Protein AF-A0A3T0CR74-F1 (afdb_monomer)

Solvent-accessible surface area (backbone atoms only — not comparable to full-atom values): 14486 Å² total; per-residue (Å²): 126,81,49,82,47,70,88,43,77,64,41,51,54,24,71,76,36,100,50,42,49,60,40,46,38,44,34,72,91,77,38,33,38,35,34,27,71,51,64,80,78,66,95,88,65,79,89,68,54,104,81,65,68,81,55,54,33,41,35,36,58,45,69,53,98,88,39,76,35,35,40,39,39,38,38,96,90,44,41,35,36,40,35,51,35,66,63,53,37,58,99,88,50,58,16,35,38,34,25,48,75,86,43,79,52,33,40,37,47,46,46,58,65,71,44,74,36,78,75,69,62,94,40,83,90,50,91,43,39,30,34,26,40,28,45,29,35,45,47,38,80,67,44,40,91,84,59,45,80,45,61,37,32,22,30,50,64,94,86,42,75,35,73,34,36,47,72,51,62,44,45,72,63,30,69,37,95,89,40,90,32,79,14,41,28,20,44,40,45,30,59,47,52,88,91,41,96,78,42,40,88,96,51,65,75,49,60,38,36,36,36,34,29,50,59,72,77,90,68,78,71,31,33,64,49,79,73,79,68,84,68,66,80,44,76,48,77,58,82,88,75,57,65,69,62,56,53,56,70,72,75,113

Secondary structure (DSSP, 8-state):
-PEEE---HHHHHHHSSSS-EEEEEEETTTTEEEEEEE----TTS----TT--S-SEEEEEEEETTEEEEEEEEETTEEEEEEEE-TT--SS--EEEEEETTEEEEEEEE-SSPEE-----S-TT-SSEE-EEEEEEEE-TTPPTTTTSEEEEEE-GGG--EEEEEEEE-HHHHTSTT---SSEEEEEEE-PPTTSTT--TT-TT--SEEEEESPPP---SSEE--SS-SSEEEEEE-----HHHHHHTT--

Structure (mmCIF, N/CA/C/O backbone):
data_AF-A0A3T0CR74-F1
#
_entry.id   AF-A0A3T0CR74-F1
#
loop_
_atom_site.group_PDB
_atom_site.id
_atom_site.type_symbol
_atom_site.label_atom_id
_atom_site.label_alt_id
_atom_site.label_comp_id
_atom_site.label_asym_id
_atom_site.label_entity_id
_atom_site.label_seq_id
_atom_site.pdbx_PDB_ins_code
_atom_site.Cartn_x
_atom_site.Cartn_y
_atom_site.Cartn_z
_atom_site.occupancy
_atom_site.B_iso_or_equiv
_atom_site.auth_seq_id
_atom_site.auth_comp_id
_atom_site.auth_asym_id
_atom_site.auth_atom_id
_atom_site.pdbx_PDB_model_num
ATOM 1 N N . MET A 1 1 ? -0.690 -18.451 23.042 1.00 27.92 1 MET A N 1
ATOM 2 C CA . MET A 1 1 ? 0.635 -17.863 23.386 1.00 27.92 1 MET A CA 1
ATOM 3 C C . MET A 1 1 ? 0.598 -16.397 22.976 1.00 27.92 1 MET A C 1
ATOM 5 O O . MET A 1 1 ? 0.442 -16.139 21.792 1.00 27.92 1 MET A O 1
ATOM 9 N N . LYS A 1 2 ? 0.630 -15.452 23.924 1.00 28.45 2 LYS A N 1
ATOM 10 C CA . LYS A 1 2 ? 0.588 -14.012 23.613 1.00 28.45 2 LYS A CA 1
ATOM 11 C C . LYS A 1 2 ? 2.004 -13.544 23.291 1.00 28.45 2 LYS A C 1
ATOM 13 O O . LYS A 1 2 ? 2.890 -13.713 24.124 1.00 28.45 2 LYS A O 1
ATOM 18 N N . CYS A 1 3 ? 2.217 -13.029 22.084 1.00 26.98 3 CYS A N 1
ATOM 19 C CA . CYS A 1 3 ? 3.503 -12.471 21.679 1.00 26.98 3 CYS A CA 1
ATOM 20 C C . CYS A 1 3 ? 3.419 -10.946 21.797 1.00 26.98 3 CYS A C 1
ATOM 22 O O . CYS A 1 3 ? 2.503 -10.328 21.248 1.00 26.98 3 CYS A O 1
ATOM 24 N N . LEU A 1 4 ? 4.334 -10.374 22.573 1.00 40.19 4 LEU A N 1
ATOM 25 C CA . LEU A 1 4 ? 4.452 -8.942 22.827 1.00 40.19 4 LEU A CA 1
ATOM 26 C C . LEU A 1 4 ? 5.516 -8.394 21.881 1.00 40.19 4 LEU A C 1
ATOM 28 O O . LEU A 1 4 ? 6.646 -8.882 21.905 1.00 40.19 4 LEU A O 1
ATOM 32 N N . LEU A 1 5 ? 5.158 -7.424 21.041 1.00 37.94 5 LEU A N 1
ATOM 33 C CA . LEU A 1 5 ? 6.099 -6.778 20.131 1.00 37.94 5 LEU A CA 1
ATOM 34 C C . LEU A 1 5 ? 6.108 -5.271 20.415 1.00 37.94 5 LEU A C 1
ATOM 36 O O . LEU A 1 5 ? 5.081 -4.607 20.305 1.00 37.94 5 LEU A O 1
ATOM 40 N N . SER A 1 6 ? 7.273 -4.737 20.784 1.00 43.44 6 SER A N 1
ATOM 41 C CA . SER A 1 6 ? 7.508 -3.291 20.871 1.00 43.44 6 SER A CA 1
ATOM 42 C C . SER A 1 6 ? 7.973 -2.799 19.496 1.00 43.44 6 SER A C 1
ATOM 44 O O . SER A 1 6 ? 8.902 -3.375 18.924 1.00 43.44 6 SER A O 1
ATOM 46 N N . LEU A 1 7 ? 7.302 -1.790 18.934 1.00 40.69 7 LEU A N 1
ATOM 47 C CA . LEU A 1 7 ? 7.443 -1.403 17.521 1.00 40.69 7 LEU A CA 1
ATOM 48 C C . LEU A 1 7 ? 8.596 -0.424 17.233 1.00 40.69 7 LEU A C 1
ATOM 50 O O . LEU A 1 7 ? 8.875 -0.141 16.069 1.00 40.69 7 LEU A O 1
ATOM 54 N N . SER A 1 8 ? 9.315 0.074 18.245 1.00 43.62 8 SER A N 1
ATOM 55 C CA . SER A 1 8 ? 10.481 0.940 18.043 1.00 43.62 8 SER A CA 1
ATOM 56 C C . SER A 1 8 ? 11.566 0.797 19.127 1.00 43.62 8 SER A C 1
ATOM 58 O O . SER A 1 8 ? 11.352 0.315 20.237 1.00 43.62 8 SER A O 1
ATOM 60 N N . LEU A 1 9 ? 12.793 1.236 18.818 1.00 42.59 9 LEU A N 1
ATOM 61 C CA . LEU A 1 9 ? 13.880 1.287 19.810 1.00 42.59 9 LEU A CA 1
ATOM 62 C C . LEU A 1 9 ? 13.609 2.354 20.888 1.00 42.59 9 LEU A C 1
ATOM 64 O O . LEU A 1 9 ? 14.061 2.206 22.019 1.00 42.59 9 LEU A O 1
ATOM 68 N N . GLN A 1 10 ? 12.848 3.400 20.540 1.00 40.38 10 GLN A N 1
ATOM 69 C CA . GLN A 1 10 ? 12.361 4.413 21.477 1.00 40.38 10 GLN A CA 1
ATOM 70 C C . GLN A 1 10 ? 11.267 3.855 22.391 1.00 40.38 10 GLN A C 1
ATOM 72 O O . GLN A 1 10 ? 11.299 4.151 23.577 1.00 40.38 10 GLN A O 1
ATOM 77 N N . SER A 1 11 ? 10.391 2.973 21.899 1.00 38.62 11 SER A N 1
ATOM 78 C CA . SER A 1 11 ? 9.406 2.271 22.731 1.00 38.62 11 SER A CA 1
ATOM 79 C C . SER A 1 11 ? 10.046 1.209 23.628 1.00 38.62 11 SER A C 1
ATOM 81 O O . SER A 1 11 ? 9.478 0.882 24.656 1.00 38.62 11 SER A O 1
ATOM 83 N N . ARG A 1 12 ? 11.260 0.717 23.323 1.00 45.28 12 ARG A N 1
ATOM 84 C CA . ARG A 1 12 ? 12.070 -0.064 24.283 1.00 45.28 12 ARG A CA 1
ATOM 85 C C . ARG A 1 12 ? 12.639 0.810 25.405 1.00 45.28 12 ARG A C 1
ATOM 87 O O . ARG A 1 12 ? 12.62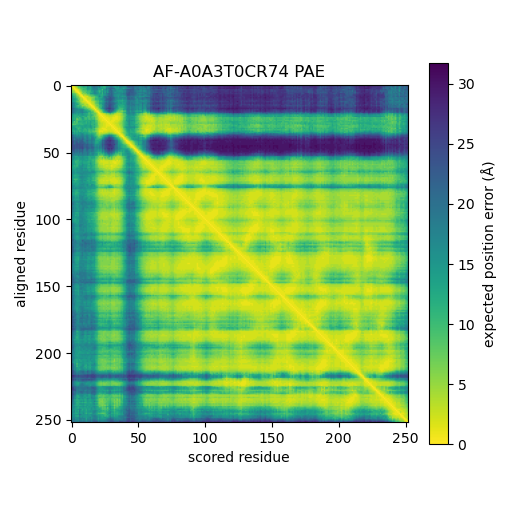4 0.409 26.557 1.00 45.28 12 ARG A O 1
ATOM 94 N N . VAL A 1 13 ? 13.125 2.007 25.077 1.00 46.69 13 VAL A N 1
ATOM 95 C CA . VAL A 1 13 ? 13.588 2.975 26.088 1.00 46.69 13 VAL A CA 1
ATOM 96 C C . VAL A 1 13 ? 12.411 3.506 26.919 1.00 46.69 13 VAL A C 1
ATOM 98 O O . VAL A 1 13 ? 12.585 3.745 28.105 1.00 46.69 13 VAL A O 1
ATOM 101 N N . ALA A 1 14 ? 11.218 3.642 26.334 1.00 43.00 14 ALA A N 1
ATOM 102 C CA . ALA A 1 14 ? 9.976 3.971 27.040 1.00 43.00 14 ALA A CA 1
ATOM 103 C C . ALA A 1 14 ? 9.358 2.764 27.777 1.00 43.00 14 ALA A C 1
ATOM 105 O O . ALA A 1 14 ? 8.666 2.941 28.761 1.00 43.00 14 ALA A O 1
ATOM 106 N N . TYR A 1 15 ? 9.663 1.525 27.379 1.00 42.81 15 TYR A N 1
ATOM 107 C CA . TYR A 1 15 ? 9.381 0.332 28.190 1.00 42.81 15 TYR A CA 1
ATOM 108 C C . TYR A 1 15 ? 10.248 0.298 29.463 1.00 42.81 15 TYR A C 1
ATOM 110 O O . TYR A 1 15 ? 9.829 -0.217 30.493 1.00 42.81 15 TYR A O 1
ATOM 118 N N . GLU A 1 16 ? 11.463 0.855 29.399 1.00 47.72 16 GLU A N 1
ATOM 119 C CA . GLU A 1 16 ? 12.398 0.959 30.530 1.00 47.72 16 GLU A CA 1
ATOM 120 C C . GLU A 1 16 ? 12.231 2.248 31.368 1.00 47.72 16 GLU A C 1
ATOM 122 O O . GLU A 1 16 ? 12.807 2.338 32.451 1.00 47.72 16 GLU A O 1
ATOM 127 N N . ASN A 1 17 ? 11.465 3.242 30.901 1.00 44.19 17 ASN A N 1
ATOM 128 C CA . ASN A 1 17 ? 11.205 4.506 31.602 1.00 44.19 17 ASN A CA 1
ATOM 129 C C . ASN A 1 17 ? 9.698 4.699 31.802 1.00 44.19 17 ASN A C 1
ATOM 131 O O . ASN A 1 17 ? 8.963 4.663 30.828 1.00 44.19 17 ASN A O 1
ATOM 135 N N . ASP A 1 18 ? 9.235 5.004 33.016 1.00 42.88 18 ASP A N 1
ATOM 136 C CA . ASP A 1 18 ? 7.821 5.328 33.255 1.00 42.88 18 ASP A CA 1
ATOM 137 C C . ASP A 1 18 ? 7.336 6.468 32.333 1.00 42.88 18 ASP A C 1
ATOM 139 O O . ASP A 1 18 ? 7.699 7.633 32.515 1.00 42.88 18 ASP A O 1
ATOM 143 N N . GLY A 1 19 ? 6.498 6.133 31.344 1.00 51.59 19 GLY A N 1
ATOM 144 C CA . GLY A 1 19 ? 5.823 7.098 30.474 1.00 51.59 19 GLY A CA 1
ATOM 145 C C . GLY A 1 19 ? 5.797 6.715 28.990 1.00 51.59 19 GLY A C 1
ATOM 146 O O . GLY A 1 19 ? 6.829 6.676 28.333 1.00 51.59 19 GLY A O 1
ATOM 147 N N . ILE A 1 20 ? 4.576 6.575 28.456 1.00 49.78 20 ILE A N 1
ATOM 148 C CA . ILE A 1 20 ? 4.219 6.234 27.063 1.00 49.78 20 ILE A CA 1
ATOM 149 C C . ILE A 1 20 ? 4.518 4.766 26.717 1.00 49.78 20 ILE A C 1
ATOM 151 O O . ILE A 1 20 ? 5.569 4.439 26.174 1.00 49.78 20 ILE A O 1
ATOM 155 N N . ASP A 1 21 ? 3.546 3.890 26.987 1.00 54.75 21 ASP A N 1
ATOM 156 C CA . ASP A 1 21 ? 3.545 2.511 26.482 1.00 54.75 21 ASP A CA 1
ATOM 157 C C . ASP A 1 21 ? 2.676 2.466 25.212 1.00 54.75 21 ASP A C 1
ATOM 159 O O . ASP A 1 21 ? 1.444 2.490 25.288 1.00 54.75 21 ASP A O 1
ATOM 163 N N . GLU A 1 22 ? 3.323 2.504 24.041 1.00 60.72 22 GLU A N 1
ATOM 164 C CA . GLU A 1 22 ? 2.707 2.138 22.761 1.00 60.72 22 GLU A CA 1
ATOM 165 C C . GLU A 1 22 ? 2.939 0.645 22.526 1.00 60.72 22 GLU A C 1
ATOM 167 O O . GLU A 1 22 ? 4.048 0.210 22.186 1.00 60.72 22 GLU A O 1
ATOM 172 N N . ARG A 1 23 ? 1.891 -0.156 22.702 1.00 66.88 23 ARG A N 1
ATOM 173 C CA . ARG A 1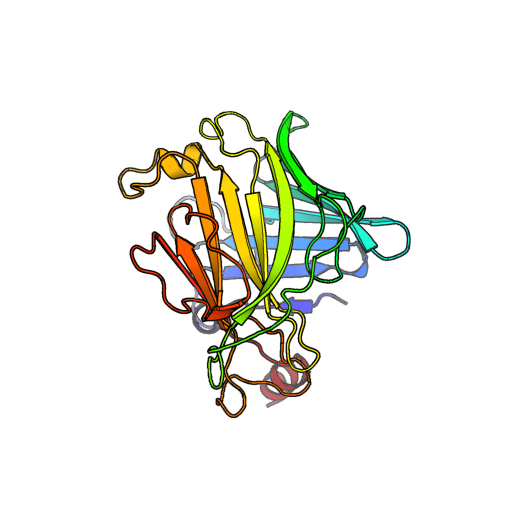 23 ? 1.995 -1.613 22.700 1.00 66.88 23 ARG A CA 1
ATOM 174 C C . ARG A 1 23 ? 1.085 -2.237 21.659 1.00 66.88 23 ARG A C 1
ATOM 176 O O . ARG A 1 23 ? -0.122 -2.019 21.662 1.00 66.88 23 ARG A O 1
ATOM 183 N N . LEU A 1 24 ? 1.665 -3.103 20.824 1.00 70.44 24 LEU A N 1
ATOM 184 C CA . LEU A 1 24 ? 0.935 -3.946 19.882 1.00 70.44 24 LEU A CA 1
ATOM 185 C C . LEU A 1 24 ? 1.022 -5.419 20.315 1.00 70.44 24 LEU A C 1
ATOM 187 O O . LEU A 1 24 ? 2.097 -6.020 20.339 1.00 70.44 24 LEU A O 1
ATOM 191 N N . THR A 1 25 ? -0.113 -6.019 20.675 1.00 73.75 25 THR A N 1
ATOM 192 C CA . THR A 1 25 ? -0.185 -7.418 21.130 1.00 73.75 25 THR A CA 1
ATOM 193 C C . THR A 1 25 ? -0.907 -8.280 20.107 1.00 73.75 25 THR A C 1
ATOM 195 O O . THR A 1 25 ? -2.077 -8.033 19.827 1.00 73.75 25 THR A O 1
ATOM 198 N N . PHE A 1 26 ? -0.258 -9.343 19.625 1.00 75.88 26 PHE A N 1
ATOM 199 C CA . PHE A 1 26 ? -0.875 -10.318 18.721 1.00 75.88 26 PHE A CA 1
ATOM 200 C C . PHE A 1 26 ? -1.433 -11.512 19.503 1.00 75.88 26 PHE A C 1
ATOM 202 O O . PHE A 1 26 ? -0.696 -12.273 20.140 1.00 75.88 26 PHE A O 1
ATOM 209 N N . ASP A 1 27 ? -2.748 -11.696 19.422 1.00 80.62 27 ASP A N 1
ATOM 210 C CA . ASP A 1 27 ? -3.479 -12.851 19.930 1.00 80.62 27 ASP A CA 1
ATOM 211 C C . ASP A 1 27 ? -3.940 -13.718 18.753 1.00 80.62 27 ASP A C 1
ATOM 213 O O . ASP A 1 27 ? -5.080 -13.656 18.290 1.00 80.62 27 ASP A O 1
ATOM 217 N N . TRP A 1 28 ? -3.005 -14.520 18.243 1.00 78.81 28 TRP A N 1
ATOM 218 C CA . TRP A 1 28 ? -3.222 -15.396 17.091 1.00 78.81 28 TRP A CA 1
ATOM 219 C C . TRP A 1 28 ? -4.320 -16.438 17.319 1.00 78.81 28 TRP A C 1
ATOM 221 O O . TRP A 1 28 ? -5.032 -16.791 16.382 1.00 78.81 28 TRP A O 1
ATOM 231 N N . GLU A 1 29 ? -4.469 -16.916 18.556 1.00 83.12 29 GLU A N 1
ATOM 232 C CA . GLU A 1 29 ? -5.467 -17.925 18.925 1.00 83.12 29 GLU A CA 1
ATOM 233 C C . GLU A 1 29 ? -6.887 -17.378 18.754 1.00 83.12 29 GLU A C 1
ATOM 235 O O . GLU A 1 29 ? -7.757 -18.066 18.223 1.00 83.12 29 GLU A O 1
ATOM 240 N N . ASN A 1 30 ? -7.086 -16.108 19.115 1.00 82.75 30 ASN A N 1
ATOM 241 C CA . ASN A 1 30 ? -8.370 -15.423 18.988 1.00 82.75 30 ASN A CA 1
ATOM 242 C C . ASN A 1 30 ? -8.482 -14.538 17.736 1.00 82.75 30 ASN A C 1
ATOM 244 O O . ASN A 1 30 ? -9.499 -13.864 17.574 1.00 82.75 30 ASN A O 1
ATOM 248 N N . ARG A 1 31 ? -7.464 -14.536 16.861 1.00 86.69 31 ARG A N 1
ATOM 249 C CA . ARG A 1 31 ? -7.359 -13.688 15.657 1.00 86.69 31 ARG A CA 1
ATOM 250 C C . ARG A 1 31 ? -7.585 -12.206 15.951 1.00 86.69 31 ARG A C 1
ATOM 252 O O . ARG A 1 31 ? -8.415 -11.553 15.316 1.00 86.69 31 ARG A O 1
ATOM 259 N N . ARG A 1 32 ? -6.881 -11.694 16.961 1.00 86.56 32 ARG A N 1
ATOM 260 C CA . ARG A 1 32 ? -6.973 -10.295 17.389 1.00 86.56 32 ARG A CA 1
ATOM 261 C C . ARG A 1 32 ? -5.606 -9.646 17.517 1.00 86.56 32 ARG A C 1
ATOM 263 O O . ARG A 1 32 ? -4.634 -10.307 17.878 1.00 86.56 32 ARG A O 1
ATOM 270 N N . VAL A 1 33 ? -5.554 -8.344 17.259 1.00 84.19 33 VAL A N 1
ATOM 271 C CA . VAL A 1 33 ? -4.422 -7.488 17.624 1.00 84.19 33 VAL A CA 1
ATOM 272 C C . VAL A 1 33 ? -4.935 -6.361 18.506 1.00 84.19 33 VAL A C 1
ATOM 274 O O . VAL A 1 33 ? -5.992 -5.800 18.238 1.00 84.19 33 VAL A O 1
ATOM 277 N N . TYR A 1 34 ? -4.199 -6.030 19.555 1.00 80.81 34 TYR A N 1
ATOM 278 C CA . TYR A 1 34 ? -4.538 -4.942 20.468 1.00 80.81 34 TYR A CA 1
ATOM 279 C C . TYR A 1 34 ? -3.468 -3.868 20.367 1.00 80.81 34 TYR A C 1
ATOM 281 O O . TYR A 1 34 ? -2.291 -4.195 20.523 1.00 80.81 34 TYR A O 1
ATOM 289 N N . PHE A 1 35 ? -3.874 -2.630 20.093 1.00 80.06 35 PHE A N 1
ATOM 290 C CA . PHE A 1 35 ? -3.013 -1.457 20.127 1.00 80.06 35 PHE A CA 1
ATOM 291 C C . PHE A 1 35 ? -3.393 -0.583 21.320 1.00 80.06 35 PHE A C 1
ATOM 293 O O . PHE A 1 35 ? -4.535 -0.135 21.435 1.00 80.06 35 PHE A O 1
ATOM 300 N N . GLU A 1 36 ? -2.443 -0.387 22.222 1.00 73.38 36 GLU A N 1
ATOM 301 C CA . GLU A 1 36 ? -2.577 0.383 23.455 1.00 73.38 36 GLU A CA 1
ATOM 302 C C . GLU A 1 36 ? -1.633 1.586 23.370 1.00 73.38 36 GLU A C 1
ATOM 304 O O . GLU A 1 36 ? -0.464 1.411 23.040 1.00 73.38 36 GLU A O 1
ATOM 309 N N . THR A 1 37 ? -2.133 2.791 23.652 1.00 63.56 37 THR A N 1
ATOM 310 C CA . THR A 1 37 ? -1.369 4.054 23.660 1.00 63.56 37 THR A CA 1
ATOM 311 C C . THR A 1 37 ? -1.540 4.749 25.011 1.00 63.56 37 THR A C 1
ATOM 313 O O . THR A 1 37 ? -2.059 5.860 25.140 1.00 63.56 37 THR A O 1
ATOM 316 N N . THR A 1 38 ? -1.165 4.085 26.100 1.00 56.44 38 THR A N 1
ATOM 317 C CA . THR A 1 38 ? -1.298 4.718 27.418 1.00 56.44 38 THR A CA 1
ATOM 318 C C . THR A 1 38 ? -0.168 5.716 27.645 1.00 56.44 38 THR A C 1
ATOM 320 O O . THR A 1 38 ? 0.991 5.342 27.816 1.00 56.44 38 THR A O 1
ATOM 323 N N . THR A 1 39 ? -0.514 7.006 27.691 1.00 48.78 39 THR A N 1
ATOM 324 C CA . THR A 1 39 ? 0.391 8.082 28.113 1.00 48.78 39 THR A CA 1
ATOM 325 C C . THR A 1 39 ? 0.102 8.460 29.572 1.00 48.78 39 THR A C 1
ATOM 327 O O . THR A 1 39 ? -0.961 8.982 29.904 1.00 48.78 39 THR A O 1
ATOM 330 N N . LEU A 1 40 ? 1.049 8.211 30.482 1.00 44.53 40 LEU A N 1
ATOM 331 C CA . LEU A 1 40 ? 1.011 8.730 31.857 1.00 44.53 40 LEU A CA 1
ATOM 332 C C . LEU A 1 40 ? 1.366 10.226 31.846 1.00 44.53 40 LEU A C 1
ATOM 334 O O . LEU A 1 40 ? 2.467 10.616 32.217 1.00 44.53 40 LEU A O 1
ATOM 338 N N . CYS A 1 41 ? 0.468 11.084 31.362 1.00 42.06 41 CYS A N 1
ATOM 339 C CA . CYS A 1 41 ? 0.689 12.534 31.352 1.00 42.06 41 CYS A CA 1
ATOM 340 C C . CYS A 1 41 ? -0.603 13.320 31.631 1.00 42.06 41 CYS A C 1
ATOM 342 O O . CYS A 1 41 ? -1.066 14.063 30.768 1.00 42.06 41 CYS A O 1
ATOM 344 N N . ARG A 1 42 ? -1.182 13.188 32.840 1.00 34.47 42 ARG A N 1
ATOM 345 C CA . ARG A 1 42 ? -2.008 14.233 33.497 1.00 34.47 42 ARG A CA 1
ATOM 346 C C . ARG A 1 42 ? -2.406 13.863 34.933 1.00 34.47 42 ARG A C 1
ATOM 348 O O . ARG A 1 42 ? -2.924 12.778 35.167 1.00 34.47 42 ARG A O 1
ATOM 355 N N . GLU A 1 43 ? -2.261 14.804 35.871 1.00 37.78 43 GLU A N 1
ATOM 356 C CA . GLU A 1 43 ? -2.962 14.735 37.163 1.00 37.78 43 GLU A CA 1
ATOM 357 C C . GLU A 1 43 ? -4.485 14.746 36.930 1.00 37.78 43 GLU A C 1
ATOM 359 O O . GLU A 1 43 ? -5.001 15.604 36.211 1.00 37.78 43 GLU A O 1
ATOM 364 N N . GLY A 1 44 ? -5.207 13.811 37.559 1.00 43.03 44 GLY A N 1
ATOM 365 C CA . GLY A 1 44 ? -6.676 13.797 37.598 1.00 43.03 44 GLY A CA 1
ATOM 366 C C . GLY A 1 44 ? -7.381 12.734 36.745 1.00 43.03 44 GLY A C 1
ATOM 367 O O . GLY A 1 44 ? -8.612 12.720 36.730 1.00 43.03 44 GLY A O 1
ATOM 368 N N . LEU A 1 45 ? -6.654 11.834 36.076 1.00 42.78 45 LEU A N 1
ATOM 369 C CA . LEU A 1 45 ? -7.216 10.589 35.532 1.00 42.78 45 LEU A CA 1
ATOM 370 C C . LEU A 1 45 ? -6.936 9.434 36.502 1.00 42.78 45 LEU A C 1
ATOM 372 O O . LEU A 1 45 ? -5.891 9.408 37.145 1.00 42.78 45 LEU A O 1
ATOM 376 N N . ALA A 1 46 ? -7.906 8.529 36.659 1.00 40.09 46 ALA A N 1
ATOM 377 C CA . ALA A 1 46 ? -7.798 7.388 37.566 1.00 40.09 46 ALA A CA 1
ATOM 378 C C . ALA A 1 46 ? -6.588 6.513 37.207 1.00 40.09 46 ALA A C 1
ATOM 380 O O . ALA A 1 46 ? -6.311 6.338 36.023 1.00 40.09 46 ALA A O 1
ATOM 381 N N . ASP A 1 47 ? -5.926 5.957 38.228 1.00 39.72 47 ASP A N 1
ATOM 382 C CA . ASP A 1 47 ? -4.785 5.043 38.112 1.00 39.72 47 ASP A CA 1
ATOM 383 C C . ASP A 1 47 ? -5.090 3.900 37.127 1.00 39.72 47 ASP A C 1
ATOM 385 O O . ASP A 1 47 ? -5.642 2.861 37.499 1.00 39.72 47 ASP A O 1
ATOM 389 N N . THR A 1 48 ? -4.733 4.058 35.854 1.00 43.62 48 THR A N 1
ATOM 390 C CA . THR A 1 48 ? -4.539 2.907 34.977 1.00 43.62 48 THR A CA 1
ATOM 391 C C . THR A 1 48 ? -3.127 2.427 35.237 1.00 43.62 48 THR A C 1
ATOM 393 O O . THR A 1 48 ? -2.152 3.102 34.918 1.00 43.62 48 THR A O 1
ATOM 396 N N . SER A 1 49 ? -3.070 1.299 35.934 1.00 39.38 49 SER A N 1
ATOM 397 C CA . SER A 1 49 ? -1.881 0.666 36.485 1.00 39.38 49 SER A CA 1
ATOM 398 C C . SER A 1 49 ? -0.752 0.468 35.474 1.00 39.38 49 SER A C 1
ATOM 400 O O . SER A 1 49 ? -1.021 0.278 34.289 1.00 39.38 49 SER A O 1
ATOM 402 N N . GLU A 1 50 ? 0.467 0.311 35.998 1.00 39.31 50 GLU A N 1
ATOM 403 C CA . GLU A 1 50 ? 1.683 -0.283 35.393 1.00 39.31 50 GLU A CA 1
ATOM 404 C C . GLU A 1 50 ? 1.473 -1.623 34.626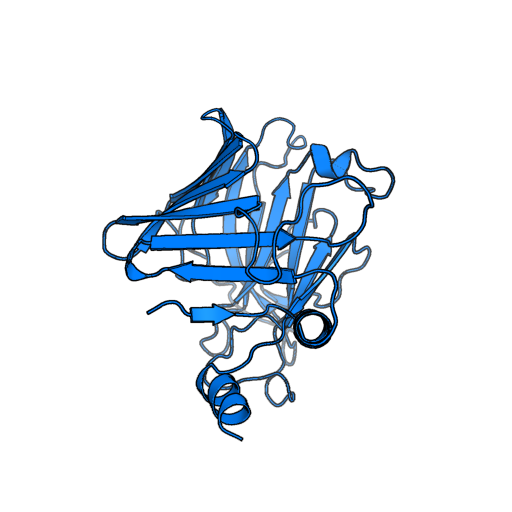 1.00 39.31 50 GLU A C 1
ATOM 406 O O . GLU A 1 50 ? 2.430 -2.260 34.200 1.00 39.31 50 GLU A O 1
ATOM 411 N N . PHE A 1 51 ? 0.231 -2.090 34.450 1.00 44.03 51 PHE A N 1
ATOM 412 C CA . PHE A 1 51 ? -0.167 -3.332 33.783 1.00 44.03 51 PHE A CA 1
ATOM 413 C C . PHE A 1 51 ? -0.914 -3.134 32.448 1.00 44.03 51 PHE A C 1
ATOM 415 O O . PHE A 1 51 ? -1.385 -4.120 31.874 1.00 44.03 51 PHE A O 1
ATOM 422 N N . GLY A 1 52 ? -1.005 -1.901 31.937 1.00 49.34 52 GLY A N 1
ATOM 423 C CA . GLY A 1 52 ? -1.678 -1.580 30.673 1.00 49.34 52 GLY A CA 1
ATOM 424 C C . GLY A 1 52 ? -3.154 -1.192 30.839 1.00 49.34 52 GLY A C 1
ATOM 425 O O . GLY A 1 52 ? -3.816 -1.547 31.819 1.00 49.34 52 GLY A O 1
ATOM 426 N N . GLY A 1 53 ? -3.653 -0.401 29.886 1.00 54.25 53 GLY A N 1
ATOM 427 C CA . GLY A 1 53 ? -5.038 0.078 29.809 1.00 54.25 53 GLY A CA 1
ATOM 428 C C . GLY A 1 53 ? -5.888 -0.705 28.798 1.00 54.25 53 GLY A C 1
ATOM 429 O O . GLY A 1 53 ? -5.392 -1.627 28.153 1.00 54.25 53 GLY A O 1
ATOM 430 N N . PRO A 1 54 ? -7.186 -0.374 28.641 1.00 64.56 54 PRO A N 1
ATOM 431 C CA . PRO A 1 54 ? -7.967 -0.902 27.526 1.00 64.56 54 PRO A CA 1
ATOM 432 C C . PRO A 1 54 ? -7.326 -0.480 26.189 1.00 64.56 54 PRO A C 1
ATOM 434 O O . PRO A 1 54 ? -6.840 0.648 26.090 1.00 64.56 54 PRO A O 1
ATOM 437 N N . PRO A 1 55 ? -7.332 -1.350 25.163 1.00 68.38 55 PRO A N 1
ATOM 438 C CA . PRO A 1 55 ? -6.764 -1.019 23.862 1.00 68.38 55 PRO A CA 1
ATOM 439 C C . PRO A 1 55 ? -7.496 0.166 23.235 1.00 68.38 55 PRO A C 1
ATOM 441 O O . PRO A 1 55 ? -8.728 0.195 23.210 1.00 68.38 55 PRO A O 1
ATOM 444 N N . GLU A 1 56 ? -6.731 1.114 22.693 1.00 78.75 56 GLU A N 1
ATOM 445 C CA . GLU A 1 56 ? -7.265 2.218 21.891 1.00 78.75 56 GLU A CA 1
ATOM 446 C C . GLU A 1 56 ? -7.857 1.685 20.585 1.00 78.75 56 GLU A C 1
ATOM 448 O O . GLU A 1 56 ? -8.915 2.140 20.143 1.00 78.75 56 GLU A O 1
ATOM 453 N N . VAL A 1 57 ? -7.192 0.691 19.988 1.00 83.62 57 VAL A N 1
ATOM 454 C CA . VAL A 1 57 ? -7.666 0.021 18.779 1.00 83.62 57 VAL A CA 1
ATOM 455 C C . VAL A 1 57 ? -7.597 -1.487 18.963 1.00 83.62 57 VAL A C 1
ATOM 457 O O . VAL A 1 57 ? -6.560 -2.048 19.320 1.00 83.62 57 VAL A O 1
ATOM 460 N N . THR A 1 58 ? -8.708 -2.164 18.689 1.00 87.94 58 THR A N 1
ATOM 461 C CA . THR A 1 58 ? -8.738 -3.624 18.563 1.00 87.94 58 THR A CA 1
ATOM 462 C C . THR A 1 58 ? -8.906 -3.993 17.103 1.00 87.94 58 THR A C 1
ATOM 464 O O . THR A 1 58 ? -9.876 -3.590 16.471 1.00 87.94 58 THR A O 1
ATOM 467 N N . TYR A 1 59 ? -7.986 -4.795 16.586 1.00 91.62 59 TYR A N 1
ATOM 468 C CA . TYR A 1 59 ? -8.071 -5.392 15.264 1.00 91.62 59 TYR A CA 1
ATOM 469 C C . TYR A 1 59 ? -8.545 -6.836 15.381 1.00 91.62 59 TYR A C 1
ATOM 471 O O . TYR A 1 59 ? -8.168 -7.552 16.311 1.00 91.62 59 TYR A O 1
ATOM 479 N N . SER A 1 60 ? -9.320 -7.297 14.411 1.00 93.31 60 SER A N 1
ATOM 480 C CA . SER A 1 60 ? -9.679 -8.702 14.240 1.00 93.31 60 SER A CA 1
ATOM 481 C C . SER A 1 60 ? -9.773 -9.036 12.764 1.00 93.31 60 SER A C 1
ATOM 483 O O . SER A 1 60 ? -10.027 -8.146 11.960 1.00 93.31 60 SER A O 1
ATOM 485 N N . TRP A 1 61 ? -9.551 -10.292 12.390 1.00 94.31 61 TRP A N 1
ATOM 486 C CA . TRP A 1 61 ? -9.619 -10.676 10.983 1.00 94.31 61 TRP A CA 1
ATOM 487 C C . TRP A 1 61 ? -10.295 -12.022 10.759 1.00 94.31 61 TRP A C 1
ATOM 489 O O . TRP A 1 61 ? -10.243 -12.940 11.589 1.00 94.31 61 TRP A O 1
ATOM 499 N N . THR A 1 62 ? -10.898 -12.152 9.583 1.00 94.12 62 THR A N 1
ATOM 500 C CA . THR A 1 62 ? -11.440 -13.408 9.073 1.00 94.12 62 THR A CA 1
ATOM 501 C C . THR A 1 62 ? -10.603 -13.903 7.905 1.00 94.12 62 THR A C 1
ATOM 503 O O . THR A 1 62 ? -9.875 -13.150 7.255 1.00 94.12 62 THR A O 1
ATOM 506 N N . THR A 1 63 ? -10.670 -15.210 7.667 1.00 91.75 63 THR A N 1
ATOM 507 C CA . THR A 1 63 ? -9.945 -15.846 6.575 1.00 91.75 63 THR A CA 1
ATOM 508 C C . THR A 1 63 ? -10.885 -16.659 5.703 1.00 91.75 63 THR A C 1
ATOM 510 O O . THR A 1 63 ? -11.794 -17.319 6.210 1.00 91.75 63 THR A O 1
ATOM 513 N N . VAL A 1 64 ? -10.634 -16.637 4.397 1.00 91.31 64 VAL A N 1
ATOM 514 C CA . VAL A 1 64 ? -11.305 -17.459 3.387 1.00 91.31 64 VAL A CA 1
ATOM 515 C C . VAL A 1 64 ? -10.212 -18.169 2.600 1.00 91.31 64 VAL A C 1
ATOM 517 O O . VAL A 1 64 ? -9.249 -17.544 2.170 1.00 91.31 64 VAL A O 1
ATOM 520 N N . GLU A 1 65 ? -10.306 -19.497 2.503 1.00 87.38 65 GLU A N 1
ATOM 521 C CA . GLU A 1 65 ? -9.319 -20.335 1.795 1.00 87.38 65 GLU A CA 1
ATOM 522 C C . GLU A 1 65 ? -7.859 -20.127 2.254 1.00 87.38 65 GLU A C 1
ATOM 524 O O . GLU A 1 65 ? -6.913 -20.336 1.505 1.00 87.38 65 GLU A O 1
ATOM 529 N N . GLY A 1 66 ? -7.664 -19.739 3.519 1.00 85.19 66 GLY A N 1
ATOM 530 C CA . GLY A 1 66 ? -6.341 -19.509 4.109 1.00 85.19 66 GLY A CA 1
ATOM 531 C C . GLY A 1 66 ? -5.805 -18.082 3.962 1.00 85.19 66 GLY A C 1
ATOM 532 O O . GLY A 1 66 ? -4.851 -17.744 4.658 1.00 85.19 66 GLY A O 1
ATOM 533 N N . ASN A 1 67 ? -6.448 -17.231 3.161 1.00 86.12 67 ASN A N 1
ATOM 534 C CA . ASN A 1 67 ? -6.093 -15.820 3.012 1.00 86.12 67 ASN A CA 1
ATOM 535 C C . ASN A 1 67 ? -6.936 -14.942 3.932 1.00 86.12 67 ASN A C 1
ATOM 537 O O . ASN A 1 67 ? -8.083 -15.277 4.230 1.00 86.12 67 ASN A O 1
ATOM 541 N N . VAL A 1 68 ? -6.387 -13.810 4.379 1.00 89.75 68 VAL A N 1
ATOM 542 C CA . VAL A 1 68 ? -7.181 -12.783 5.067 1.00 89.75 68 VAL A CA 1
ATOM 543 C C . VAL A 1 68 ? -8.219 -12.250 4.081 1.00 89.75 68 VAL A C 1
ATOM 545 O O . VAL A 1 68 ? -7.873 -11.870 2.966 1.00 89.75 68 VAL A O 1
ATOM 548 N N . ALA A 1 69 ? -9.486 -12.273 4.480 1.00 93.44 69 ALA A N 1
ATOM 549 C CA . ALA A 1 69 ? -10.600 -11.795 3.662 1.00 93.44 69 ALA A CA 1
ATOM 550 C C . ALA A 1 69 ? -11.144 -10.464 4.183 1.00 93.44 69 ALA A C 1
ATOM 552 O O . ALA A 1 69 ? -11.520 -9.595 3.407 1.00 93.44 69 ALA A O 1
ATOM 553 N N . GLU A 1 70 ? -11.152 -10.288 5.502 1.00 96.00 70 GLU A N 1
ATOM 554 C CA . GLU A 1 70 ? -11.644 -9.079 6.148 1.00 96.00 70 GLU A CA 1
ATOM 555 C C . GLU A 1 70 ? -10.804 -8.780 7.388 1.00 96.00 70 GLU A C 1
ATOM 557 O O . GLU A 1 70 ? -10.486 -9.695 8.152 1.00 96.00 70 GLU A O 1
ATOM 562 N N . LEU A 1 71 ? -10.458 -7.510 7.582 1.00 95.31 71 LEU A N 1
ATOM 563 C CA . LEU A 1 71 ? -9.816 -6.968 8.774 1.00 95.31 71 LEU A CA 1
ATOM 564 C C . LEU A 1 71 ? -10.706 -5.860 9.341 1.00 95.31 71 LEU A C 1
ATOM 566 O O . LEU A 1 71 ? -10.938 -4.850 8.684 1.00 95.31 71 LEU A O 1
ATOM 570 N N . THR A 1 72 ? -11.152 -6.024 10.577 1.00 96.25 72 THR A N 1
ATOM 571 C CA . THR A 1 72 ? -11.958 -5.043 11.304 1.00 96.25 72 THR A CA 1
ATOM 572 C C . THR A 1 72 ? -11.110 -4.389 12.380 1.00 96.25 72 THR A C 1
ATOM 574 O O . THR A 1 72 ? -10.565 -5.087 13.233 1.00 96.25 72 THR A O 1
ATOM 577 N N . ALA A 1 73 ? -11.020 -3.063 12.360 1.00 94.31 73 ALA A N 1
ATOM 578 C CA . ALA A 1 73 ? -10.437 -2.237 13.406 1.00 94.31 73 ALA A CA 1
ATOM 579 C C . ALA A 1 73 ? -11.553 -1.494 14.152 1.00 94.31 73 ALA A C 1
ATOM 581 O O . ALA A 1 73 ? -12.388 -0.841 13.534 1.00 94.31 73 ALA A O 1
ATOM 582 N N . THR A 1 74 ? -11.561 -1.560 15.478 1.00 91.62 74 THR A N 1
ATOM 583 C CA . THR A 1 74 ? -12.531 -0.851 16.320 1.00 91.62 74 THR A CA 1
ATOM 584 C C . THR A 1 74 ? -11.799 0.089 17.266 1.00 91.62 74 THR A C 1
ATOM 586 O O . THR A 1 74 ? -10.936 -0.362 18.023 1.00 91.62 74 THR A O 1
ATOM 589 N N . SER A 1 75 ? -12.162 1.373 17.250 1.00 86.75 75 SER A N 1
ATOM 590 C CA . SER A 1 75 ? -11.616 2.407 18.138 1.00 86.75 75 SER A CA 1
ATOM 591 C C . SER A 1 75 ? -12.695 3.417 18.512 1.00 86.75 75 SER A C 1
ATOM 593 O O . SER A 1 75 ? -13.402 3.900 17.640 1.00 86.75 75 SER A O 1
ATOM 595 N N . ASN A 1 76 ? -12.852 3.747 19.798 1.00 82.12 76 ASN A N 1
ATOM 596 C CA . ASN A 1 76 ? -13.786 4.784 20.272 1.00 82.12 76 ASN A CA 1
ATOM 597 C C . ASN A 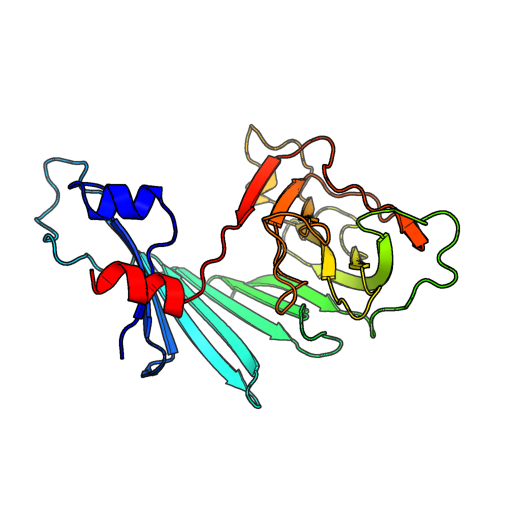1 76 ? -15.220 4.704 19.688 1.00 82.12 76 ASN A C 1
ATOM 599 O O . ASN A 1 76 ? -15.877 5.722 19.487 1.00 82.12 76 ASN A O 1
ATOM 603 N N . SER A 1 77 ? -15.742 3.488 19.486 1.00 80.00 77 SER A N 1
ATOM 604 C CA . SER A 1 77 ? -17.042 3.191 18.840 1.00 80.00 77 SER A CA 1
ATOM 605 C C . SER A 1 77 ? -17.114 3.432 17.325 1.00 80.00 77 SER A C 1
ATOM 607 O O . SER A 1 77 ? -18.181 3.245 16.749 1.00 80.00 77 SER A O 1
ATOM 609 N N . GLU A 1 78 ? -16.010 3.805 16.681 1.00 88.69 78 GLU A N 1
ATOM 610 C CA . GLU A 1 78 ? -15.841 3.730 15.232 1.00 88.69 78 GLU A CA 1
ATOM 611 C C . GLU A 1 78 ? -15.365 2.323 14.850 1.00 88.69 78 GLU A C 1
ATOM 613 O O . GLU A 1 78 ? -14.416 1.784 15.430 1.00 88.69 78 GLU A O 1
ATOM 618 N N . GLU A 1 79 ? -16.032 1.727 13.869 1.00 94.31 79 GLU A N 1
ATOM 619 C CA . GLU A 1 79 ? -15.628 0.477 13.238 1.00 94.31 79 GLU A CA 1
ATOM 620 C C . GLU A 1 79 ? -15.122 0.766 11.826 1.00 94.31 79 GLU A C 1
ATOM 622 O O . GLU A 1 79 ? -15.834 1.350 11.014 1.00 94.31 79 GLU A O 1
ATOM 627 N N . ARG A 1 80 ? -13.903 0.332 11.509 1.00 95.31 80 ARG A N 1
ATOM 628 C CA . ARG A 1 80 ? -13.355 0.348 10.153 1.00 95.31 80 ARG A CA 1
ATOM 629 C C . ARG A 1 80 ? -13.142 -1.070 9.669 1.00 95.31 80 ARG A C 1
ATOM 631 O O . ARG A 1 80 ? -12.551 -1.877 10.379 1.00 95.31 80 ARG A O 1
ATOM 638 N N . VAL A 1 81 ? -13.590 -1.364 8.458 1.00 97.06 81 VAL A N 1
ATOM 639 C CA . VAL A 1 81 ? -13.509 -2.699 7.865 1.00 97.06 81 VAL A CA 1
ATOM 640 C C . VAL A 1 81 ? -12.755 -2.613 6.547 1.00 97.06 81 VAL A C 1
ATOM 642 O O . VAL A 1 81 ? -13.157 -1.877 5.652 1.00 97.06 81 VAL A O 1
ATOM 645 N N . LEU A 1 82 ? -11.669 -3.370 6.425 1.00 96.88 82 LEU A N 1
ATOM 646 C CA . LEU A 1 82 ? -10.941 -3.596 5.183 1.00 96.88 82 LEU A CA 1
ATOM 647 C C . LEU A 1 82 ? -11.314 -4.981 4.653 1.00 96.88 82 LEU A C 1
ATOM 649 O O . LEU A 1 82 ? -10.914 -5.993 5.226 1.00 96.88 82 LEU A O 1
ATOM 653 N N . GLN A 1 83 ? -12.065 -5.021 3.560 1.00 97.38 83 GLN A N 1
ATOM 654 C CA . GLN A 1 83 ? -12.396 -6.244 2.833 1.00 97.38 83 GLN A CA 1
ATOM 655 C C . GLN A 1 83 ? -11.417 -6.401 1.678 1.00 97.38 83 GLN A C 1
ATOM 657 O O . GLN A 1 83 ? -11.324 -5.507 0.842 1.00 97.38 83 GLN A O 1
ATOM 662 N N . LEU A 1 84 ? -10.688 -7.513 1.636 1.00 96.12 84 LEU A N 1
ATOM 663 C CA . LEU A 1 84 ? -9.719 -7.796 0.583 1.00 96.12 84 LEU A CA 1
ATOM 664 C C . LEU A 1 84 ? -10.399 -8.530 -0.574 1.00 96.12 84 LEU A C 1
ATOM 666 O O . LEU A 1 84 ? -11.061 -9.550 -0.373 1.00 96.12 84 LEU A O 1
ATOM 670 N N . ASP A 1 85 ? -10.191 -8.021 -1.783 1.00 95.19 85 ASP A N 1
ATOM 671 C CA . ASP A 1 85 ? -10.554 -8.677 -3.032 1.00 95.19 85 ASP A CA 1
ATOM 672 C C . ASP A 1 85 ? -9.292 -9.220 -3.705 1.00 95.19 85 ASP A C 1
ATOM 674 O O . ASP A 1 85 ? -8.457 -8.485 -4.233 1.00 95.19 85 ASP A O 1
ATOM 678 N N . HIS A 1 86 ? -9.152 -10.541 -3.672 1.00 94.19 86 HIS A N 1
ATOM 679 C CA . HIS A 1 86 ? -8.014 -11.238 -4.268 1.00 94.19 86 HIS A CA 1
ATOM 680 C C . HIS A 1 86 ? -8.176 -11.453 -5.778 1.00 94.19 86 HIS A C 1
ATOM 682 O O . HIS A 1 86 ? -7.261 -11.977 -6.417 1.00 94.19 86 HIS A O 1
ATOM 688 N N . ALA A 1 87 ? -9.311 -11.067 -6.374 1.00 93.81 87 ALA A N 1
ATOM 689 C CA . ALA A 1 87 ? -9.470 -11.095 -7.821 1.00 93.81 87 ALA A CA 1
ATOM 690 C C . ALA A 1 87 ? -8.414 -10.198 -8.475 1.00 93.81 87 ALA A C 1
ATOM 692 O O . ALA A 1 87 ? -8.238 -9.044 -8.089 1.00 93.81 87 ALA A O 1
ATOM 693 N N . ASN A 1 88 ? -7.695 -10.746 -9.460 1.00 94.25 88 ASN A N 1
ATOM 694 C CA . ASN A 1 88 ? -6.580 -10.073 -10.138 1.00 94.25 88 ASN A CA 1
ATOM 695 C C . ASN A 1 88 ? -5.427 -9.643 -9.202 1.00 94.25 88 ASN A C 1
ATOM 697 O O . ASN A 1 88 ? -4.509 -8.947 -9.631 1.00 94.25 88 ASN A O 1
ATOM 701 N N . GLY A 1 89 ? -5.455 -10.059 -7.934 1.00 91.88 89 GLY A N 1
ATOM 702 C CA . GLY A 1 89 ? -4.426 -9.762 -6.952 1.00 91.88 89 GLY A CA 1
ATOM 703 C C . GLY A 1 89 ? -3.131 -10.524 -7.198 1.00 91.88 89 GLY A C 1
ATOM 704 O O . GLY A 1 89 ? -3.069 -11.525 -7.915 1.00 91.88 89 GLY A O 1
ATOM 705 N N . THR A 1 90 ? -2.087 -10.044 -6.541 1.00 89.81 90 THR A N 1
ATOM 706 C CA . THR A 1 90 ? -0.783 -10.695 -6.437 1.00 89.81 90 THR A CA 1
ATOM 707 C C . THR A 1 90 ? -0.566 -11.152 -4.995 1.00 89.81 90 THR A C 1
ATOM 709 O O . THR A 1 90 ? -1.373 -10.874 -4.109 1.00 89.81 90 THR A O 1
ATOM 712 N N . SER A 1 91 ? 0.547 -11.832 -4.721 1.00 83.81 91 SER A N 1
ATOM 713 C CA . SER A 1 91 ? 0.934 -12.158 -3.342 1.00 83.81 91 SER A CA 1
ATOM 714 C C . SER A 1 91 ? 1.230 -10.921 -2.485 1.00 83.81 91 SER A C 1
ATOM 716 O O . SER A 1 91 ? 1.174 -11.014 -1.261 1.00 83.81 91 SER A O 1
ATOM 718 N N . LEU A 1 92 ? 1.555 -9.782 -3.107 1.00 84.81 92 LEU A N 1
ATOM 719 C CA . LEU A 1 92 ? 1.876 -8.539 -2.408 1.00 84.81 92 LEU A CA 1
ATOM 720 C C . LEU A 1 92 ? 0.696 -7.592 -2.256 1.00 84.81 92 LEU A C 1
ATOM 722 O O . LEU A 1 92 ? 0.638 -6.830 -1.292 1.00 84.81 92 LEU A O 1
ATOM 726 N N . PHE A 1 93 ? -0.188 -7.571 -3.246 1.00 90.38 93 PHE A N 1
ATOM 727 C CA . PHE A 1 93 ? -1.180 -6.522 -3.365 1.00 90.38 93 PHE A CA 1
ATOM 728 C C . PHE A 1 93 ? -2.496 -7.087 -3.885 1.00 90.38 93 PHE A C 1
ATOM 730 O O . PHE A 1 93 ? -2.527 -7.776 -4.904 1.00 90.38 93 PHE A O 1
ATOM 737 N N . ALA A 1 94 ? -3.573 -6.779 -3.173 1.00 94.12 94 ALA A N 1
ATOM 738 C CA . ALA A 1 94 ? -4.931 -7.185 -3.494 1.00 94.12 94 ALA A CA 1
ATOM 739 C C . ALA A 1 94 ? -5.811 -5.940 -3.656 1.00 94.12 94 ALA A C 1
ATOM 741 O O . ALA A 1 94 ? -5.521 -4.881 -3.090 1.00 94.12 94 ALA A O 1
ATOM 742 N N . GLY A 1 95 ? -6.899 -6.086 -4.411 1.00 96.25 95 GLY A N 1
ATOM 743 C CA . GLY A 1 95 ? -7.985 -5.116 -4.393 1.00 96.25 95 GLY A CA 1
ATOM 744 C C . GLY A 1 95 ? -8.601 -5.030 -3.001 1.00 96.25 95 GLY A C 1
ATOM 745 O O . GLY A 1 95 ? -8.387 -5.902 -2.150 1.00 96.25 95 GLY A O 1
ATOM 746 N N . TYR A 1 96 ? -9.369 -3.977 -2.740 1.00 96.94 96 TYR A N 1
ATOM 747 C CA . TYR A 1 96 ? -10.051 -3.862 -1.458 1.00 96.94 96 TYR A CA 1
ATOM 748 C C . TYR A 1 96 ? -11.260 -2.936 -1.473 1.00 96.94 96 TYR A C 1
ATOM 750 O O . TYR A 1 96 ? -11.388 -2.042 -2.305 1.00 96.94 96 TYR A O 1
ATOM 758 N N . ARG A 1 97 ? -12.113 -3.108 -0.463 1.00 97.50 97 ARG A N 1
ATOM 759 C CA . ARG A 1 97 ? -13.116 -2.134 -0.035 1.00 97.50 97 ARG A CA 1
ATOM 760 C C . ARG A 1 97 ? -12.832 -1.724 1.404 1.00 97.50 97 ARG A C 1
ATOM 762 O O . ARG A 1 97 ? -12.676 -2.577 2.276 1.00 97.50 97 ARG A O 1
ATOM 769 N N . LEU A 1 98 ? -12.792 -0.422 1.650 1.00 95.88 98 LEU A N 1
ATOM 770 C CA . LEU A 1 98 ? -12.694 0.165 2.978 1.00 95.88 98 LEU A CA 1
ATOM 771 C C . LEU A 1 98 ? -14.063 0.705 3.387 1.00 95.88 98 LEU A C 1
ATOM 773 O O . LEU A 1 98 ? -14.658 1.497 2.657 1.00 95.88 98 LEU A O 1
ATOM 777 N N . LEU A 1 99 ? -14.550 0.303 4.556 1.00 96.19 99 LEU A N 1
ATOM 778 C CA . LEU A 1 99 ? -15.778 0.812 5.156 1.00 96.19 99 LEU A CA 1
ATOM 779 C C . LEU A 1 99 ? -15.472 1.483 6.497 1.00 96.19 99 LEU A C 1
ATOM 781 O O . LEU A 1 99 ? -14.608 1.012 7.235 1.00 96.19 99 LEU A O 1
ATOM 785 N N . SER A 1 100 ? -16.212 2.538 6.833 1.00 94.62 100 SER A N 1
ATOM 786 C CA . SER A 1 100 ? -16.288 3.106 8.183 1.00 94.62 100 SER A CA 1
ATOM 787 C C . SER A 1 100 ? -17.745 3.099 8.629 1.00 94.62 100 SER A C 1
ATOM 789 O O . SER A 1 100 ? -18.612 3.630 7.941 1.00 94.62 100 SER A O 1
ATOM 791 N N . ASN A 1 101 ? -18.034 2.426 9.742 1.00 94.00 101 ASN A N 1
ATOM 792 C CA . ASN A 1 101 ? -19.375 2.209 10.290 1.00 94.00 101 ASN A CA 1
ATOM 793 C C . ASN A 1 101 ? -20.386 1.681 9.250 1.00 94.00 101 ASN A C 1
ATOM 795 O O . ASN A 1 101 ? -21.560 2.046 9.258 1.00 94.00 101 ASN A O 1
ATOM 799 N N . GLY A 1 102 ? -19.915 0.828 8.336 1.00 93.62 102 GLY A N 1
ATOM 800 C CA . GLY A 1 102 ? -20.711 0.264 7.241 1.00 93.62 102 GLY A CA 1
ATOM 801 C C . GLY A 1 102 ? -20.867 1.163 6.008 1.00 93.62 102 GLY A C 1
ATOM 802 O O . GLY A 1 102 ? -21.421 0.706 5.010 1.00 93.62 102 GLY A O 1
ATOM 803 N N . GLU A 1 103 ? -20.364 2.399 6.029 1.00 95.12 103 GLU A N 1
ATOM 804 C CA . 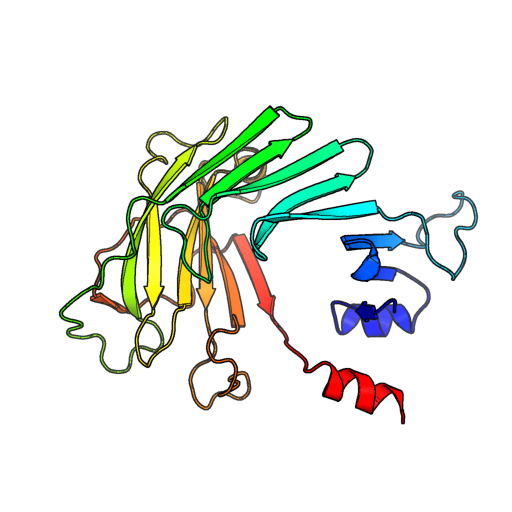GLU A 1 103 ? -20.338 3.291 4.867 1.00 95.12 103 GLU A CA 1
ATOM 805 C C . GLU A 1 103 ? -19.041 3.110 4.074 1.00 95.12 103 GLU A C 1
ATOM 807 O O . GLU A 1 103 ? -17.947 3.149 4.641 1.00 95.12 103 GLU A O 1
ATOM 812 N N . GLU A 1 104 ? -19.152 2.932 2.759 1.00 95.06 104 GLU A N 1
ATOM 813 C CA . GLU A 1 104 ? -18.006 2.778 1.859 1.00 95.06 104 GLU A CA 1
ATOM 814 C C . GLU A 1 104 ? -17.170 4.066 1.805 1.00 95.06 104 GLU A C 1
ATOM 816 O O . GLU A 1 104 ? -17.669 5.133 1.454 1.00 95.06 104 GLU A O 1
ATOM 821 N N . GLN A 1 105 ? -15.893 3.948 2.169 1.00 93.81 105 GLN A N 1
ATOM 822 C CA . GLN A 1 105 ? -14.917 5.040 2.183 1.00 93.81 105 GLN A CA 1
ATOM 823 C C . GLN A 1 105 ? -13.957 4.959 1.002 1.00 93.81 105 GLN A C 1
ATOM 825 O O . GLN A 1 105 ? -13.484 5.983 0.528 1.00 93.81 105 GLN A O 1
ATOM 830 N N . ALA A 1 106 ? -13.646 3.749 0.535 1.00 94.19 106 ALA A N 1
ATOM 831 C CA . ALA A 1 106 ? -12.839 3.558 -0.657 1.00 94.19 106 ALA A CA 1
ATOM 832 C C . ALA A 1 106 ? -13.070 2.179 -1.276 1.00 94.19 106 ALA A C 1
ATOM 834 O O . ALA A 1 106 ? -13.323 1.205 -0.564 1.00 94.19 106 ALA A O 1
ATOM 835 N N . VAL A 1 107 ? -12.902 2.086 -2.590 1.00 96.12 107 VAL A N 1
ATOM 836 C CA . VAL A 1 107 ? -12.831 0.832 -3.340 1.00 96.12 107 VAL A CA 1
ATOM 837 C C . VAL A 1 107 ? -11.657 0.901 -4.300 1.00 96.12 107 VAL A C 1
ATOM 839 O O . VAL A 1 107 ? -11.552 1.839 -5.088 1.00 96.12 107 VAL A O 1
ATOM 842 N N . LEU A 1 108 ? -10.811 -0.120 -4.255 1.00 96.25 108 LEU A N 1
ATOM 843 C CA . LEU A 1 108 ? -9.733 -0.357 -5.198 1.00 96.25 108 LEU A CA 1
ATOM 844 C C . LEU A 1 108 ? -10.007 -1.667 -5.937 1.00 96.25 108 LEU A C 1
ATOM 846 O O . LEU A 1 108 ? -10.027 -2.730 -5.317 1.00 96.25 108 LEU A O 1
ATOM 850 N N . ASN A 1 109 ? -10.170 -1.594 -7.259 1.00 96.62 109 ASN A N 1
ATOM 851 C CA . ASN A 1 109 ? -10.323 -2.775 -8.112 1.00 96.62 109 ASN A CA 1
ATOM 852 C C . ASN A 1 109 ? -9.118 -2.909 -9.038 1.00 96.62 109 ASN A C 1
ATOM 854 O O . ASN A 1 109 ? -8.849 -2.006 -9.828 1.00 96.62 109 ASN A O 1
ATOM 858 N N . LEU A 1 110 ? -8.435 -4.049 -8.967 1.00 96.88 110 LEU A N 1
ATOM 859 C CA . LEU A 1 110 ? -7.323 -4.380 -9.854 1.00 96.88 110 LEU A CA 1
ATOM 860 C C . LEU A 1 110 ? -7.838 -4.839 -11.223 1.00 96.88 110 LEU A C 1
ATOM 862 O O . LEU A 1 110 ? -8.754 -5.666 -11.316 1.00 96.88 110 LEU A O 1
ATOM 866 N N . ALA A 1 111 ? -7.225 -4.334 -12.290 1.00 94.69 111 ALA A N 1
ATOM 867 C CA . ALA A 1 111 ? -7.564 -4.682 -13.660 1.00 94.69 111 ALA A CA 1
ATOM 868 C C . ALA A 1 111 ? -6.535 -5.661 -14.242 1.00 94.69 111 ALA A C 1
ATOM 870 O O . ALA A 1 111 ? -5.397 -5.301 -14.525 1.00 94.69 111 ALA A O 1
ATOM 871 N N . GLY A 1 112 ? -6.959 -6.911 -14.456 1.00 93.69 112 GLY A N 1
ATOM 872 C CA . GLY A 1 112 ? -6.112 -7.944 -15.063 1.00 93.69 112 GLY A CA 1
ATOM 873 C C . GLY A 1 112 ? -4.877 -8.288 -14.226 1.00 93.69 112 GLY A C 1
ATOM 874 O O . GLY A 1 112 ? -4.762 -7.874 -13.082 1.00 93.69 112 GLY A O 1
ATOM 875 N N . ALA A 1 113 ? -3.965 -9.086 -14.773 1.00 93.62 113 ALA A N 1
ATOM 876 C CA . ALA A 1 113 ? -2.686 -9.374 -14.121 1.00 93.62 113 ALA A CA 1
ATOM 877 C C . ALA A 1 113 ? -1.654 -8.272 -14.439 1.00 93.62 113 ALA A C 1
ATOM 879 O O . ALA A 1 113 ? -1.821 -7.590 -15.450 1.00 93.62 113 ALA A O 1
ATOM 880 N N . PRO A 1 114 ? -0.582 -8.127 -13.638 1.00 94.75 114 PRO A N 1
ATOM 881 C CA . PRO A 1 114 ? 0.541 -7.264 -13.991 1.00 94.75 114 PRO A CA 1
ATOM 882 C C . PRO A 1 114 ? 1.106 -7.603 -15.377 1.00 94.75 114 PRO A C 1
ATOM 884 O O . PRO A 1 114 ? 1.367 -8.770 -15.679 1.00 94.75 114 PRO A O 1
ATOM 887 N N . GLU A 1 115 ? 1.294 -6.583 -16.208 1.00 95.38 115 GLU A N 1
ATOM 888 C CA . GLU A 1 115 ? 1.902 -6.682 -17.531 1.00 95.38 115 GLU A CA 1
ATOM 889 C C . GLU A 1 115 ? 3.403 -6.404 -17.433 1.00 95.38 115 GLU A C 1
ATOM 891 O O . GLU A 1 115 ? 3.823 -5.378 -16.895 1.00 95.38 115 GLU A O 1
ATOM 896 N N . GLU A 1 116 ? 4.217 -7.329 -17.944 1.00 95.06 116 GLU A N 1
ATOM 897 C CA . GLU A 1 116 ? 5.670 -7.174 -17.998 1.00 95.06 116 GLU A CA 1
ATOM 898 C C . GLU A 1 116 ? 6.087 -6.145 -19.046 1.00 95.06 116 GLU A C 1
ATOM 900 O O . GLU A 1 116 ? 5.607 -6.122 -20.181 1.00 95.06 116 GLU A O 1
ATOM 905 N N . CYS A 1 117 ? 7.078 -5.344 -18.686 1.00 93.50 117 CYS A N 1
ATOM 906 C CA . CYS A 1 117 ? 7.601 -4.295 -19.532 1.00 93.50 117 CYS A CA 1
ATOM 907 C C . CYS A 1 117 ? 8.831 -4.797 -20.263 1.00 93.50 117 CYS A C 1
ATOM 909 O O . CYS A 1 117 ? 9.930 -4.873 -19.713 1.00 93.50 117 CYS A O 1
ATOM 911 N N . VAL A 1 118 ? 8.630 -5.175 -21.522 1.00 88.94 118 VAL A N 1
ATOM 912 C CA . VAL A 1 118 ? 9.694 -5.701 -22.373 1.00 88.94 118 VAL A CA 1
ATOM 913 C C . VAL A 1 118 ? 9.803 -4.915 -23.683 1.00 88.94 118 VAL A C 1
ATOM 915 O O . VAL A 1 118 ? 8.786 -4.652 -24.328 1.00 88.94 118 VAL A O 1
ATOM 918 N N . PRO A 1 119 ? 11.028 -4.577 -24.129 1.00 88.31 119 PRO A N 1
ATOM 919 C CA . PRO A 1 119 ? 12.315 -4.817 -23.463 1.00 88.31 119 PRO A CA 1
ATOM 920 C C . PRO A 1 119 ? 12.636 -3.788 -22.353 1.00 88.31 119 PRO A C 1
ATOM 922 O O . PRO A 1 119 ? 12.099 -2.681 -22.338 1.00 88.31 119 PRO A O 1
ATOM 925 N N . LEU A 1 120 ? 13.548 -4.148 -21.441 1.00 89.38 120 LEU A N 1
ATOM 926 C CA . LEU A 1 120 ? 14.123 -3.254 -20.423 1.00 89.38 120 LEU A CA 1
ATOM 927 C C . LEU A 1 120 ? 15.453 -2.673 -20.935 1.00 89.38 120 LEU A C 1
ATOM 929 O O . LEU A 1 120 ? 16.522 -3.163 -20.580 1.00 89.38 120 LEU A O 1
ATOM 933 N N . GLU A 1 121 ? 15.396 -1.678 -21.821 1.00 86.06 121 GLU A N 1
ATOM 934 C CA . GLU A 1 121 ? 16.592 -1.051 -22.410 1.00 86.06 121 GLU A CA 1
ATOM 935 C C . GLU A 1 121 ? 17.006 0.217 -21.648 1.00 86.06 121 GLU A C 1
ATOM 937 O O . GLU A 1 121 ? 16.161 1.043 -21.312 1.00 86.06 121 GLU A O 1
ATOM 942 N N . GLY A 1 122 ? 18.312 0.416 -21.423 1.00 83.94 122 GLY A N 1
ATOM 943 C CA . GLY A 1 122 ? 18.842 1.673 -20.873 1.00 83.94 122 GLY A CA 1
ATOM 944 C C . GLY A 1 122 ? 18.662 1.845 -19.363 1.00 83.94 122 GLY A C 1
ATOM 945 O O . GLY A 1 122 ? 18.788 2.957 -18.855 1.00 83.94 122 GLY A O 1
ATOM 946 N N . VAL A 1 123 ? 18.361 0.757 -18.656 1.00 89.94 123 VAL A N 1
ATOM 947 C CA . VAL A 1 123 ? 18.177 0.699 -17.196 1.00 89.94 123 VAL A CA 1
ATOM 948 C C . VAL A 1 123 ? 19.217 -0.206 -16.526 1.00 89.94 123 VAL A C 1
ATOM 950 O O . VAL A 1 123 ? 19.044 -0.675 -15.398 1.00 89.94 123 VAL A O 1
ATOM 953 N N . GLU A 1 124 ? 20.305 -0.503 -17.238 1.00 87.12 124 GLU A N 1
ATOM 954 C CA . GLU A 1 124 ? 21.393 -1.321 -16.726 1.00 87.12 124 GLU A CA 1
ATOM 955 C C . GLU A 1 124 ? 22.066 -0.638 -15.530 1.00 87.12 124 GLU A C 1
ATOM 957 O O . GLU A 1 124 ? 22.551 0.488 -15.619 1.00 87.12 124 GLU A O 1
ATOM 962 N N . GLY A 1 125 ? 22.127 -1.347 -14.402 1.00 84.19 125 GLY A N 1
ATOM 963 C CA . GLY A 1 125 ? 22.711 -0.829 -13.164 1.00 84.19 125 GLY A CA 1
ATOM 964 C C . GLY A 1 125 ? 21.775 0.043 -12.326 1.00 84.19 125 GLY A C 1
ATOM 965 O O . GLY A 1 125 ? 22.183 0.445 -11.243 1.00 84.19 125 GLY A O 1
ATOM 966 N N . ALA A 1 126 ? 20.538 0.292 -12.774 1.00 89.94 126 ALA A N 1
ATOM 967 C CA . ALA A 1 126 ? 19.526 0.939 -11.948 1.00 89.94 126 ALA A CA 1
ATOM 968 C C . ALA A 1 126 ? 19.099 0.023 -10.792 1.00 89.94 126 ALA A C 1
ATOM 970 O O . ALA A 1 126 ? 18.739 -1.148 -11.005 1.00 89.94 126 ALA A O 1
ATOM 971 N N . SER A 1 127 ? 19.100 0.584 -9.586 1.00 88.69 127 SER A N 1
ATOM 972 C CA . SER A 1 127 ? 18.756 -0.111 -8.344 1.00 88.69 127 SER A CA 1
ATOM 973 C C . SER A 1 127 ? 17.296 -0.571 -8.334 1.00 88.69 127 SER A C 1
ATOM 975 O O . SER A 1 127 ? 17.035 -1.742 -8.060 1.00 88.69 127 SER A O 1
ATOM 977 N N . HIS A 1 128 ? 16.368 0.279 -8.784 1.00 91.94 128 HIS A N 1
ATOM 978 C CA . HIS A 1 128 ? 14.968 -0.083 -9.027 1.00 91.94 128 HIS A CA 1
ATOM 979 C C . HIS A 1 128 ? 14.529 0.287 -10.444 1.00 91.94 128 HIS A C 1
ATOM 981 O O . HIS A 1 128 ? 14.891 1.339 -10.974 1.00 91.94 128 HIS A O 1
ATOM 987 N N . VAL A 1 129 ? 13.722 -0.576 -11.058 1.00 94.38 129 VAL A N 1
ATOM 988 C CA . VAL A 1 129 ? 13.192 -0.384 -12.413 1.00 94.38 129 VAL A CA 1
ATOM 989 C C . VAL A 1 129 ? 11.718 -0.731 -12.447 1.00 94.38 129 VAL A C 1
ATOM 991 O O . VAL A 1 129 ? 11.314 -1.797 -11.984 1.00 94.38 129 VAL A O 1
ATOM 994 N N . VAL A 1 130 ? 10.929 0.134 -13.084 1.00 95.25 130 VAL A N 1
ATOM 995 C CA . VAL A 1 130 ? 9.542 -0.191 -13.427 1.00 95.25 130 VAL A CA 1
ATOM 996 C C . VAL A 1 130 ? 9.566 -1.218 -14.554 1.00 95.25 130 VAL A C 1
ATOM 998 O O . VAL A 1 130 ? 9.787 -0.878 -15.719 1.00 95.25 130 VAL A O 1
ATOM 1001 N N . SER A 1 131 ? 9.412 -2.484 -14.180 1.00 95.81 131 SER A N 1
ATOM 1002 C CA . SER A 1 131 ? 9.509 -3.646 -15.071 1.00 95.81 131 SER A CA 1
ATOM 1003 C C . SER A 1 131 ? 8.205 -4.420 -15.203 1.00 95.81 131 SER A C 1
ATOM 1005 O O . SER A 1 131 ? 8.106 -5.271 -16.080 1.00 95.81 131 SER A O 1
ATOM 1007 N N . ALA A 1 132 ? 7.199 -4.105 -14.389 1.00 95.56 132 ALA A N 1
ATOM 1008 C CA . ALA A 1 132 ? 5.819 -4.477 -14.654 1.00 95.56 132 ALA A CA 1
ATOM 1009 C C . ALA A 1 132 ? 4.867 -3.380 -14.167 1.00 95.56 132 ALA A C 1
ATOM 1011 O O . ALA A 1 132 ? 5.195 -2.623 -13.246 1.00 95.56 132 ALA A O 1
ATOM 1012 N N . GLN A 1 133 ? 3.690 -3.302 -14.780 1.00 95.81 133 GLN A N 1
ATOM 1013 C CA . GLN A 1 133 ? 2.632 -2.365 -14.410 1.00 95.81 133 GLN A CA 1
ATOM 1014 C C . GLN A 1 133 ? 1.286 -3.082 -14.323 1.00 95.81 133 GLN A C 1
ATOM 1016 O O . GLN A 1 133 ? 1.049 -4.062 -15.023 1.00 95.81 133 GLN A O 1
ATOM 1021 N N . GLN A 1 134 ? 0.404 -2.616 -13.444 1.00 95.75 134 GLN A N 1
ATOM 1022 C CA . GLN A 1 134 ? -0.954 -3.144 -13.338 1.00 95.75 134 GLN A CA 1
ATOM 1023 C C . GLN A 1 134 ? -1.942 -1.998 -13.177 1.00 95.75 134 GLN A C 1
ATOM 1025 O O . GLN A 1 134 ? -1.849 -1.221 -12.225 1.00 95.75 134 GLN A O 1
ATOM 1030 N N . ASP A 1 135 ? -2.903 -1.923 -14.088 1.00 95.06 135 ASP A N 1
ATOM 1031 C CA . ASP A 1 135 ? -3.978 -0.944 -14.012 1.00 95.06 135 ASP A CA 1
ATOM 1032 C C . ASP A 1 135 ? -4.898 -1.239 -12.825 1.00 95.06 135 ASP A C 1
ATOM 1034 O O . ASP A 1 135 ? -5.171 -2.392 -12.471 1.00 95.06 135 ASP A O 1
ATOM 1038 N N . TYR A 1 136 ? -5.435 -0.184 -12.227 1.00 95.00 136 TYR A N 1
ATOM 1039 C CA . TYR A 1 136 ? -6.495 -0.300 -11.241 1.00 95.00 136 TYR A CA 1
ATOM 1040 C C . TYR A 1 136 ? -7.374 0.944 -11.216 1.00 95.00 136 TYR A C 1
ATOM 1042 O O . TYR A 1 136 ? -6.962 2.049 -11.569 1.00 95.00 136 TYR A O 1
ATOM 1050 N N . SER A 1 137 ? -8.608 0.753 -10.758 1.00 94.00 137 SER A N 1
ATOM 1051 C CA . SER A 1 137 ? -9.512 1.857 -10.457 1.00 94.00 137 SER A CA 1
ATOM 1052 C C . SER A 1 137 ? -9.538 2.110 -8.963 1.00 94.00 137 SER A C 1
ATOM 1054 O O . SER A 1 137 ? -9.671 1.153 -8.193 1.00 94.00 137 SER A O 1
ATOM 1056 N N . TYR A 1 138 ? -9.512 3.377 -8.570 1.00 93.38 138 TYR A N 1
ATOM 1057 C CA . TYR A 1 138 ? -9.740 3.800 -7.197 1.00 93.38 138 TYR A CA 1
ATOM 1058 C C . TYR A 1 138 ? -10.954 4.720 -7.135 1.00 93.38 138 TYR A C 1
ATOM 1060 O O . TYR A 1 138 ? -11.096 5.635 -7.940 1.00 93.38 138 TYR A O 1
ATOM 1068 N N . ASN A 1 139 ? -11.844 4.474 -6.182 1.00 91.62 139 ASN A N 1
ATOM 1069 C CA . ASN A 1 139 ? -12.998 5.323 -5.933 1.00 91.62 139 ASN A CA 1
ATOM 1070 C C . ASN A 1 139 ? -13.099 5.589 -4.437 1.00 91.62 139 ASN A C 1
ATOM 1072 O O . ASN A 1 139 ? -13.101 4.647 -3.651 1.00 91.62 139 ASN A O 1
ATOM 1076 N N . ALA A 1 140 ? -13.188 6.856 -4.054 1.00 91.44 140 ALA A N 1
ATOM 1077 C CA . ALA A 1 140 ? -13.444 7.284 -2.688 1.00 91.44 140 ALA A CA 1
ATOM 1078 C C . ALA A 1 140 ? -14.298 8.562 -2.708 1.00 91.44 140 ALA A C 1
ATOM 1080 O O . ALA A 1 140 ? -14.151 9.379 -3.628 1.00 91.44 140 ALA A O 1
ATOM 1081 N N . PRO A 1 141 ? -15.172 8.791 -1.710 1.00 89.50 141 PRO A N 1
ATOM 1082 C CA . PRO A 1 141 ? -15.883 10.055 -1.577 1.00 89.50 141 PRO A CA 1
ATOM 1083 C C . PRO A 1 141 ? -14.898 11.225 -1.521 1.00 89.50 141 PRO A C 1
ATOM 1085 O O . PRO A 1 141 ? -14.028 11.259 -0.660 1.00 89.50 141 PRO A O 1
ATOM 1088 N N . GLY A 1 142 ? -15.044 12.189 -2.433 1.00 86.88 142 GLY A N 1
ATOM 1089 C CA . GLY A 1 142 ? -14.172 13.364 -2.516 1.00 86.88 142 GLY A CA 1
ATOM 1090 C C . GLY A 1 142 ? -12.837 13.139 -3.231 1.00 86.88 142 GLY A C 1
ATOM 1091 O O . GLY A 1 142 ? -12.002 14.041 -3.202 1.00 86.88 142 GLY A O 1
ATOM 1092 N N . ALA A 1 143 ? -12.628 11.982 -3.872 1.00 87.50 143 ALA A N 1
ATOM 1093 C CA . ALA A 1 143 ? -11.469 11.771 -4.735 1.00 87.50 143 ALA A CA 1
ATOM 1094 C C . ALA A 1 143 ? -11.391 12.847 -5.845 1.00 87.50 143 ALA A C 1
ATOM 1096 O O . ALA A 1 143 ? -12.438 13.310 -6.311 1.00 87.50 143 ALA A O 1
ATOM 1097 N N . PRO A 1 144 ? -10.181 13.252 -6.272 1.00 85.56 144 PRO A N 1
ATOM 1098 C CA . PRO A 1 144 ? -10.012 14.273 -7.306 1.00 85.56 144 PRO A CA 1
ATOM 1099 C C . PRO A 1 144 ? -10.599 13.842 -8.653 1.00 85.56 144 PRO A C 1
ATOM 1101 O O . PRO A 1 144 ? -10.622 12.653 -8.982 1.00 85.56 144 PRO A O 1
ATOM 1104 N N . ASP A 1 145 ? -11.019 14.812 -9.466 1.00 83.44 145 ASP A N 1
ATOM 1105 C CA . ASP A 1 145 ? -11.478 14.540 -10.829 1.00 83.44 145 ASP A CA 1
ATOM 1106 C C . ASP A 1 145 ? -10.362 13.856 -11.643 1.00 83.44 145 ASP A C 1
ATOM 1108 O O . ASP A 1 145 ? -9.233 14.345 -11.710 1.00 83.44 145 ASP A O 1
ATOM 1112 N N . GLY A 1 146 ? -10.682 12.729 -12.286 1.00 80.75 146 GLY A N 1
ATOM 1113 C CA . GLY A 1 146 ? -9.726 11.949 -13.084 1.00 80.75 146 GLY A CA 1
ATOM 1114 C C . GLY A 1 146 ? -8.787 11.042 -12.279 1.00 80.75 146 GLY A C 1
ATOM 1115 O O . GLY A 1 146 ? -7.822 10.530 -12.840 1.00 80.75 146 GLY A O 1
ATOM 1116 N N . PHE A 1 147 ? -9.051 10.827 -10.984 1.00 86.69 147 PHE A N 1
ATOM 1117 C CA . PHE A 1 147 ? -8.300 9.904 -10.121 1.00 86.69 147 PHE A CA 1
ATOM 1118 C C . PHE A 1 147 ? -8.863 8.465 -10.146 1.00 86.69 147 PHE A C 1
ATOM 1120 O O . PHE A 1 147 ? -8.965 7.800 -9.119 1.00 86.69 147 PHE A O 1
ATOM 1127 N N . ASP A 1 148 ? -9.292 7.988 -11.315 1.00 82.44 148 ASP A N 1
ATOM 1128 C CA . ASP A 1 148 ? -10.013 6.719 -11.497 1.00 82.44 148 ASP A CA 1
ATOM 1129 C C . ASP A 1 148 ? -9.283 5.700 -12.388 1.00 82.44 148 ASP A C 1
ATOM 1131 O O . ASP A 1 148 ? -9.654 4.525 -12.392 1.00 82.44 148 ASP A O 1
ATOM 1135 N N . ALA A 1 149 ? -8.232 6.120 -13.095 1.00 86.38 149 ALA A N 1
ATOM 1136 C CA . ALA A 1 149 ? -7.357 5.268 -13.896 1.00 86.38 149 ALA A CA 1
ATOM 1137 C C . ALA A 1 149 ? -5.917 5.383 -13.383 1.00 86.38 149 ALA A C 1
ATOM 1139 O O . ALA A 1 149 ? -5.163 6.273 -13.780 1.00 86.38 149 ALA A O 1
ATOM 1140 N N . LEU A 1 150 ? -5.562 4.498 -12.456 1.00 92.56 150 LEU A N 1
ATOM 1141 C CA . LEU A 1 150 ? -4.280 4.501 -11.764 1.00 92.56 150 LEU A CA 1
ATOM 1142 C C . LEU A 1 150 ? -3.492 3.241 -12.106 1.00 92.56 150 LEU A C 1
ATOM 1144 O O . LEU A 1 150 ? -4.019 2.284 -12.674 1.00 92.56 150 LEU A O 1
ATOM 1148 N N . MET A 1 151 ? -2.212 3.248 -11.751 1.00 93.62 151 MET A N 1
ATOM 1149 C CA . MET A 1 151 ? -1.284 2.203 -12.148 1.00 93.62 151 MET A CA 1
ATOM 1150 C C . MET A 1 151 ? -0.361 1.840 -10.995 1.00 93.62 151 MET A C 1
ATOM 1152 O O . MET A 1 151 ? 0.319 2.701 -10.437 1.00 93.62 151 MET A O 1
ATOM 1156 N N . LEU A 1 152 ? -0.346 0.560 -10.635 1.00 94.69 152 LEU A N 1
ATOM 1157 C CA . LEU A 1 152 ? 0.684 0.006 -9.769 1.00 94.69 152 LEU A CA 1
ATOM 1158 C C . LEU A 1 152 ? 1.942 -0.184 -10.606 1.00 94.69 152 LEU A C 1
ATOM 1160 O O . LEU A 1 152 ? 1.883 -0.693 -11.725 1.00 94.69 152 LEU A O 1
ATOM 1164 N N . GLU A 1 153 ? 3.079 0.207 -10.050 1.00 95.19 153 GLU A N 1
ATOM 1165 C CA . GLU A 1 153 ? 4.391 0.018 -10.665 1.00 95.19 153 GLU A CA 1
ATOM 1166 C C . GLU A 1 153 ? 5.163 -1.024 -9.861 1.00 95.19 153 GLU A C 1
ATOM 1168 O O . GLU A 1 153 ? 5.184 -0.953 -8.632 1.00 95.19 153 GLU A O 1
ATOM 1173 N N . PHE A 1 154 ? 5.808 -1.975 -10.537 1.00 95.44 154 PHE A N 1
ATOM 1174 C CA . PHE A 1 154 ? 6.556 -3.056 -9.898 1.00 95.44 154 PHE A CA 1
ATOM 1175 C C . PHE A 1 154 ? 7.985 -3.174 -10.438 1.00 95.44 154 PHE A C 1
ATOM 1177 O O . PHE A 1 154 ? 8.225 -2.957 -11.629 1.00 95.44 154 PHE A O 1
ATOM 1184 N N . ASP A 1 155 ? 8.913 -3.601 -9.574 1.00 94.81 155 ASP A N 1
ATOM 1185 C CA . ASP A 1 155 ? 10.180 -4.215 -9.984 1.00 94.81 155 ASP A CA 1
ATOM 1186 C C . ASP A 1 155 ? 10.075 -5.735 -9.817 1.00 94.81 155 ASP A C 1
ATOM 1188 O O . ASP A 1 155 ? 9.862 -6.241 -8.713 1.00 94.81 155 ASP A O 1
ATOM 1192 N N . THR A 1 156 ? 10.188 -6.455 -10.929 1.00 93.44 156 THR A N 1
ATOM 1193 C CA . THR A 1 156 ? 10.051 -7.914 -11.025 1.00 93.44 156 THR A CA 1
ATOM 1194 C C . THR A 1 156 ? 11.345 -8.599 -11.478 1.00 93.44 156 THR A C 1
ATOM 1196 O O . THR A 1 156 ? 11.380 -9.801 -11.749 1.00 93.44 156 THR A O 1
ATOM 1199 N N . ARG A 1 157 ? 12.441 -7.835 -11.589 1.00 91.38 157 ARG A N 1
ATOM 1200 C CA . ARG A 1 157 ? 13.743 -8.363 -12.009 1.00 91.38 157 ARG A CA 1
ATOM 1201 C C . ARG A 1 157 ? 14.321 -9.289 -10.938 1.00 91.38 157 ARG A C 1
ATOM 1203 O O . ARG A 1 157 ? 14.029 -9.153 -9.756 1.00 91.38 157 ARG A O 1
ATOM 1210 N N . ASN A 1 158 ? 15.207 -10.195 -11.354 1.00 85.94 158 ASN A N 1
ATOM 1211 C CA . ASN A 1 158 ? 15.974 -11.073 -10.457 1.00 85.94 158 ASN A CA 1
ATOM 1212 C C . ASN A 1 158 ? 15.105 -11.907 -9.494 1.00 85.94 158 ASN A C 1
ATOM 1214 O O . ASN A 1 158 ? 15.487 -12.122 -8.349 1.00 85.94 158 ASN A O 1
ATOM 1218 N N . GLU A 1 159 ? 13.941 -12.373 -9.961 1.00 85.06 159 GLU A N 1
ATOM 1219 C CA . GLU A 1 159 ? 12.971 -13.144 -9.160 1.00 85.06 159 GLU A CA 1
ATOM 1220 C C . GLU A 1 159 ? 12.353 -12.360 -7.988 1.00 85.06 159 GLU A C 1
ATOM 1222 O O . GLU A 1 159 ? 11.651 -12.938 -7.157 1.00 85.06 159 GLU A O 1
ATOM 1227 N N . HIS A 1 160 ? 12.577 -11.047 -7.924 1.00 88.38 160 HIS A N 1
ATOM 1228 C CA . HIS A 1 160 ? 11.865 -10.176 -7.005 1.00 88.38 160 HIS A CA 1
ATOM 1229 C C . HIS A 1 160 ? 10.438 -9.953 -7.483 1.00 88.38 160 HIS A C 1
ATOM 1231 O O . HIS A 1 160 ? 10.113 -10.075 -8.664 1.00 88.38 160 HIS A O 1
ATOM 1237 N N . PHE A 1 161 ? 9.581 -9.578 -6.548 1.00 91.12 161 PHE A N 1
ATOM 1238 C CA . PHE A 1 161 ? 8.285 -9.014 -6.869 1.00 91.12 161 PHE A CA 1
ATOM 1239 C C . PHE A 1 161 ? 8.068 -7.891 -5.871 1.00 91.12 161 PHE A C 1
ATOM 1241 O O . PHE A 1 161 ? 7.769 -8.164 -4.716 1.00 91.12 161 PHE A O 1
ATOM 1248 N N . ARG A 1 162 ? 8.324 -6.645 -6.279 1.00 94.19 162 ARG A N 1
ATOM 1249 C CA . ARG A 1 162 ? 8.361 -5.469 -5.398 1.00 94.19 162 ARG A CA 1
ATOM 1250 C C . ARG A 1 162 ? 7.410 -4.407 -5.909 1.00 94.19 162 ARG A C 1
ATOM 1252 O O . ARG A 1 162 ? 7.577 -3.924 -7.023 1.00 94.19 162 ARG A O 1
ATOM 1259 N N . LEU A 1 163 ? 6.439 -4.015 -5.091 1.00 95.25 163 LEU A N 1
ATOM 1260 C CA . LEU A 1 163 ? 5.590 -2.859 -5.378 1.00 95.25 163 LEU A CA 1
ATOM 1261 C C . LEU A 1 163 ? 6.419 -1.585 -5.204 1.00 95.25 163 LEU A C 1
ATOM 1263 O O . LEU A 1 163 ? 6.980 -1.385 -4.133 1.00 95.25 163 LEU A O 1
ATOM 1267 N N . LEU A 1 164 ? 6.502 -0.746 -6.230 1.00 94.81 164 LEU A N 1
ATOM 1268 C CA . LEU A 1 164 ? 7.257 0.509 -6.226 1.00 94.81 164 LEU A CA 1
ATOM 1269 C C . LEU A 1 164 ? 6.362 1.716 -5.947 1.00 94.81 164 LEU A C 1
ATOM 1271 O O . LEU A 1 164 ? 6.771 2.626 -5.228 1.00 94.81 164 LEU A O 1
ATOM 1275 N N . ARG A 1 165 ? 5.147 1.733 -6.509 1.00 94.12 165 ARG A N 1
ATOM 1276 C CA . ARG A 1 165 ? 4.208 2.849 -6.360 1.00 94.12 165 ARG A CA 1
ATOM 1277 C C . ARG A 1 165 ? 2.763 2.380 -6.239 1.00 94.12 165 ARG A C 1
ATOM 1279 O O . ARG A 1 165 ? 2.329 1.505 -6.984 1.00 94.12 165 ARG A O 1
ATOM 1286 N N . HIS A 1 166 ? 2.028 3.022 -5.336 1.00 93.38 166 HIS A N 1
ATOM 1287 C CA . HIS A 1 166 ? 0.577 2.924 -5.182 1.00 93.38 166 HIS A CA 1
ATOM 1288 C C . HIS A 1 166 ? 0.007 4.323 -4.966 1.00 93.38 166 HIS A C 1
ATOM 1290 O O . HIS A 1 166 ? 0.446 5.018 -4.052 1.00 93.38 166 HIS A O 1
ATOM 1296 N N . SER A 1 167 ? -1.041 4.676 -5.703 1.00 93.25 167 SER A N 1
ATOM 1297 C CA . SER A 1 167 ? -1.787 5.931 -5.558 1.00 93.25 167 SER A CA 1
ATOM 1298 C C . SER A 1 167 ? -3.150 5.742 -4.867 1.00 93.25 167 SER A C 1
ATOM 1300 O O . SER A 1 167 ? -3.885 4.797 -5.159 1.00 93.25 167 SER A O 1
ATOM 1302 N N . PHE A 1 168 ? -3.528 6.648 -3.969 1.00 92.44 168 PHE A N 1
ATOM 1303 C CA . PHE A 1 168 ? -4.833 6.656 -3.294 1.00 92.44 168 PHE A CA 1
ATOM 1304 C C . PHE A 1 168 ? -5.324 8.090 -3.072 1.00 92.44 168 PHE A C 1
ATOM 1306 O O . PHE A 1 168 ? -4.542 9.034 -3.168 1.00 92.44 168 PHE A O 1
ATOM 1313 N N . ALA A 1 169 ? -6.614 8.266 -2.784 1.00 91.56 169 ALA A N 1
ATOM 1314 C CA . ALA A 1 169 ? -7.171 9.571 -2.442 1.00 91.56 169 ALA A CA 1
ATOM 1315 C C . ALA A 1 169 ? -7.537 9.650 -0.959 1.00 91.56 169 ALA A C 1
ATOM 1317 O O . ALA A 1 169 ? -8.107 8.715 -0.400 1.00 91.56 169 ALA A O 1
ATOM 1318 N N . ASP A 1 170 ? -7.239 10.792 -0.344 1.00 88.88 170 ASP A N 1
ATOM 1319 C CA . ASP A 1 170 ? -7.633 11.113 1.028 1.00 88.88 170 ASP A CA 1
ATOM 1320 C C . ASP A 1 170 ? -7.959 12.616 1.139 1.00 88.88 170 ASP A C 1
ATOM 1322 O O . ASP A 1 170 ? -7.079 13.456 1.370 1.00 88.88 170 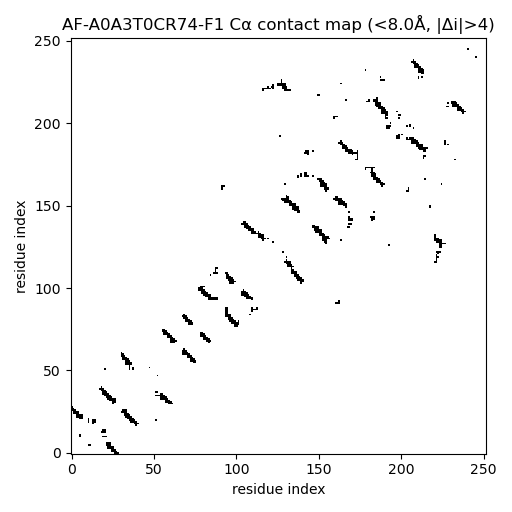ASP A O 1
ATOM 1326 N N . PRO A 1 171 ? -9.236 12.996 0.972 1.00 84.38 171 PRO A N 1
ATOM 1327 C CA . PRO A 1 171 ? -9.638 14.401 1.013 1.00 84.38 171 PRO A CA 1
ATOM 1328 C C . PRO A 1 171 ? -9.443 15.043 2.386 1.00 84.38 171 PRO A C 1
ATOM 1330 O O . PRO A 1 171 ? -9.259 16.257 2.477 1.00 84.38 171 PRO A O 1
ATOM 1333 N N . VAL A 1 172 ? -9.472 14.246 3.459 1.00 84.50 172 VAL A N 1
ATOM 1334 C CA . VAL A 1 172 ? -9.253 14.748 4.820 1.00 84.50 172 VAL A CA 1
ATOM 1335 C C . VAL A 1 172 ? -7.791 15.146 4.983 1.00 84.50 172 VAL A C 1
ATOM 1337 O O . VAL A 1 172 ? -7.507 16.246 5.458 1.00 84.50 172 VAL A O 1
ATOM 1340 N N . MET A 1 173 ? -6.867 14.294 4.532 1.00 86.31 173 MET A N 1
ATOM 1341 C CA . MET A 1 173 ? -5.433 14.582 4.556 1.00 86.31 173 MET A CA 1
ATOM 1342 C C . MET A 1 173 ? -5.068 15.778 3.668 1.00 86.31 173 MET A C 1
ATOM 1344 O O . MET A 1 173 ? -4.259 16.615 4.061 1.00 86.31 173 MET A O 1
ATOM 1348 N N . SER A 1 174 ? -5.697 15.900 2.497 1.00 84.56 174 SER A N 1
ATOM 1349 C CA . SER A 1 174 ? -5.509 17.046 1.597 1.00 84.56 174 SER A CA 1
ATOM 1350 C C . SER A 1 174 ? -5.949 18.379 2.213 1.00 84.56 174 SER A C 1
ATOM 1352 O O . SER A 1 174 ? -5.390 19.422 1.887 1.00 84.56 174 SER A O 1
ATOM 1354 N N . GLY A 1 175 ? -6.900 18.358 3.152 1.00 84.06 175 GLY A N 1
ATOM 1355 C CA . GLY A 1 175 ? -7.348 19.551 3.873 1.00 84.06 175 GLY A CA 1
ATOM 1356 C C . GLY A 1 175 ? -6.383 20.068 4.950 1.00 84.06 175 GLY A C 1
ATOM 1357 O O . GLY A 1 175 ? -6.670 21.095 5.568 1.00 84.06 175 GLY A O 1
ATOM 1358 N N . LEU A 1 176 ? -5.270 19.379 5.220 1.00 85.19 176 LEU A N 1
ATOM 1359 C CA . LEU A 1 176 ? -4.302 19.788 6.239 1.00 85.19 176 LEU A CA 1
ATOM 1360 C C . LEU A 1 176 ? -3.443 20.967 5.753 1.00 85.19 176 LEU A C 1
ATOM 1362 O O . LEU A 1 176 ? -2.919 20.948 4.647 1.00 85.19 176 LEU A O 1
ATOM 1366 N N . GLU A 1 177 ? -3.204 21.962 6.616 1.00 83.06 177 GLU A N 1
ATOM 1367 C CA . GLU A 1 177 ? -2.489 23.207 6.253 1.00 83.06 177 GLU A CA 1
ATOM 1368 C C . GLU A 1 177 ? -1.074 22.998 5.676 1.00 83.06 177 GLU A C 1
ATOM 1370 O O . GLU A 1 177 ? -0.548 23.868 4.986 1.00 83.06 177 GLU A O 1
ATOM 1375 N N . HIS A 1 178 ? -0.441 21.863 5.978 1.00 79.38 178 HIS A N 1
ATOM 1376 C CA . HIS A 1 178 ? 0.920 21.520 5.555 1.00 79.38 178 HIS A CA 1
ATOM 1377 C C . HIS A 1 178 ? 0.967 20.551 4.363 1.00 79.38 178 HIS A C 1
ATOM 1379 O O . HIS A 1 178 ? 2.053 20.137 3.959 1.00 79.38 178 HIS A O 1
ATOM 1385 N N . VAL A 1 179 ? -0.189 20.182 3.808 1.00 84.00 179 VAL A N 1
ATOM 1386 C CA . VAL A 1 179 ? -0.305 19.287 2.658 1.00 84.00 179 VAL A CA 1
ATOM 1387 C C . VAL A 1 179 ? -0.725 20.112 1.448 1.00 84.00 179 VAL A C 1
ATOM 1389 O O . VAL A 1 179 ? -1.771 20.747 1.440 1.00 84.00 179 VAL A O 1
ATOM 1392 N N . SER A 1 180 ? 0.109 20.117 0.409 1.00 83.12 180 SER A N 1
ATOM 1393 C CA . SER A 1 180 ? -0.155 20.860 -0.831 1.00 83.12 180 SER A CA 1
ATOM 1394 C C . SER A 1 180 ? -0.762 19.997 -1.939 1.00 83.12 180 SER A C 1
ATOM 1396 O O . SER A 1 180 ? -0.817 20.438 -3.084 1.00 83.12 180 SER A O 1
ATOM 1398 N N . SER A 1 181 ? -1.138 18.753 -1.635 1.00 83.50 181 SER A N 1
ATOM 1399 C CA . SER A 1 181 ? -1.738 17.844 -2.611 1.00 83.50 181 SER A CA 1
ATOM 1400 C C . SER A 1 181 ? -3.232 18.095 -2.758 1.00 83.50 181 SER A C 1
ATOM 1402 O O . SER A 1 181 ? -3.928 18.261 -1.757 1.00 83.50 181 SER A O 1
ATOM 1404 N N . GLU A 1 182 ? -3.740 18.054 -3.987 1.00 82.88 182 GLU A N 1
ATOM 1405 C CA . GLU A 1 182 ? -5.157 18.244 -4.316 1.00 82.88 182 GLU A CA 1
ATOM 1406 C C . GLU A 1 182 ? -5.941 16.924 -4.206 1.00 82.88 182 GLU A C 1
ATOM 1408 O O . GLU A 1 182 ? -6.566 16.492 -5.163 1.00 82.88 182 GLU A O 1
ATOM 1413 N N . GLY A 1 183 ? -5.876 16.243 -3.057 1.00 82.94 183 GLY A N 1
ATOM 1414 C CA . GLY A 1 183 ? -6.709 15.073 -2.730 1.00 82.94 183 GLY A CA 1
ATOM 1415 C C . GLY A 1 183 ? -6.120 13.700 -3.062 1.00 82.94 183 GLY A C 1
ATOM 1416 O O . GLY A 1 183 ? -6.537 12.721 -2.449 1.00 82.94 183 GLY A O 1
ATOM 1417 N N . GLY A 1 184 ? -5.150 13.615 -3.976 1.00 89.81 184 GLY A N 1
ATOM 1418 C CA . GLY A 1 184 ? -4.432 12.378 -4.312 1.00 89.81 184 GLY A CA 1
ATOM 1419 C C . GLY A 1 184 ? -3.097 12.247 -3.576 1.00 89.81 184 GLY A C 1
ATOM 1420 O O . GLY A 1 184 ? -2.500 13.249 -3.186 1.00 89.81 184 GLY A O 1
ATOM 1421 N N . PHE A 1 185 ? -2.605 11.026 -3.406 1.00 92.06 185 PHE A N 1
ATOM 1422 C CA . PHE A 1 185 ? -1.325 10.727 -2.767 1.00 92.06 185 PHE A CA 1
ATOM 1423 C C . PHE A 1 185 ? -0.704 9.480 -3.372 1.00 92.06 185 PHE A C 1
ATOM 1425 O O . PHE A 1 185 ? -1.429 8.565 -3.756 1.00 92.06 185 PHE A O 1
ATOM 1432 N N . ASP A 1 186 ? 0.624 9.419 -3.348 1.00 92.81 186 ASP A N 1
ATOM 1433 C CA . ASP A 1 186 ? 1.377 8.222 -3.702 1.00 92.81 186 ASP A CA 1
ATOM 1434 C C . ASP A 1 186 ? 2.177 7.722 -2.507 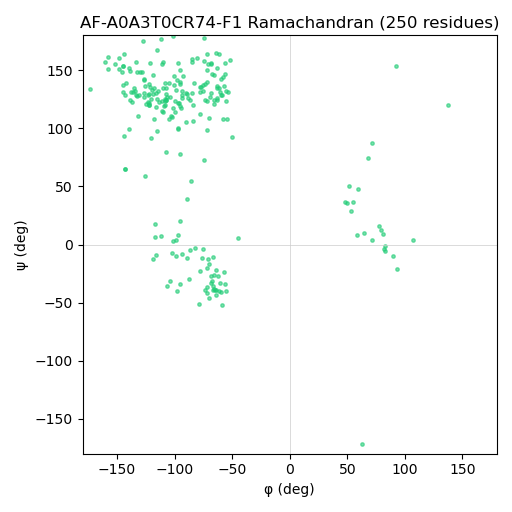1.00 92.81 186 ASP A C 1
ATOM 1436 O O . ASP A 1 186 ? 2.886 8.486 -1.847 1.00 92.81 186 ASP A O 1
ATOM 1440 N N . TRP A 1 187 ? 2.123 6.414 -2.287 1.00 93.81 187 TRP A N 1
ATOM 1441 C CA . TRP A 1 187 ? 3.187 5.700 -1.605 1.00 93.81 187 TRP A CA 1
ATOM 1442 C C . TRP A 1 187 ? 4.247 5.292 -2.620 1.00 93.81 187 TRP A C 1
ATOM 1444 O O . TRP A 1 187 ? 3.944 4.595 -3.587 1.00 93.81 187 TRP A O 1
ATOM 1454 N N . VAL A 1 188 ? 5.484 5.708 -2.366 1.00 94.50 188 VAL A N 1
ATOM 1455 C CA . VAL A 1 188 ? 6.692 5.327 -3.104 1.00 94.50 188 VAL A CA 1
ATOM 1456 C C . VAL A 1 188 ? 7.534 4.431 -2.202 1.00 94.50 188 VAL A C 1
ATOM 1458 O O . VAL A 1 188 ? 8.016 4.879 -1.160 1.00 94.50 188 VAL A O 1
ATOM 1461 N N . MET A 1 189 ? 7.690 3.164 -2.575 1.00 94.75 189 MET A N 1
ATOM 1462 C CA . MET A 1 189 ? 8.410 2.157 -1.796 1.00 94.75 189 MET A CA 1
ATOM 1463 C C . MET A 1 189 ? 9.830 1.969 -2.331 1.00 94.75 189 MET A C 1
ATOM 1465 O O . MET A 1 189 ? 10.042 1.786 -3.528 1.00 94.75 189 MET A O 1
ATOM 1469 N N . VAL A 1 190 ? 10.797 1.952 -1.418 1.00 93.94 190 VAL A N 1
ATOM 1470 C CA . VAL A 1 190 ? 12.222 1.756 -1.709 1.00 93.94 190 VAL A CA 1
ATOM 1471 C C . VAL A 1 190 ? 12.726 0.538 -0.964 1.00 93.94 190 VAL A C 1
ATOM 1473 O O . VAL A 1 190 ? 12.459 0.391 0.233 1.00 93.94 190 VAL A O 1
ATOM 1476 N N . TYR A 1 191 ? 13.500 -0.304 -1.642 1.00 94.00 191 TYR A N 1
ATOM 1477 C CA . TYR A 1 191 ? 14.045 -1.538 -1.085 1.00 94.00 191 TYR A CA 1
ATOM 1478 C C . TYR A 1 191 ? 15.569 -1.441 -0.919 1.00 94.00 191 TYR A C 1
ATOM 1480 O O . TYR A 1 191 ? 16.217 -0.635 -1.587 1.00 94.00 191 TYR A O 1
ATOM 1488 N N . PRO A 1 192 ? 16.176 -2.217 -0.005 1.00 91.50 192 PRO A N 1
ATOM 1489 C CA . PRO A 1 192 ? 17.623 -2.246 0.142 1.00 91.50 192 PRO A CA 1
ATOM 1490 C C . PRO A 1 192 ? 18.311 -2.779 -1.119 1.00 91.50 192 PRO A C 1
ATOM 1492 O O . PRO A 1 192 ? 17.925 -3.820 -1.648 1.00 91.50 192 PRO A O 1
ATOM 1495 N N . GLU A 1 193 ? 19.395 -2.126 -1.535 1.00 87.12 193 GLU A N 1
ATOM 1496 C CA . GLU A 1 193 ? 20.270 -2.646 -2.589 1.00 87.12 193 GLU A CA 1
ATOM 1497 C C . GLU A 1 193 ? 20.971 -3.935 -2.146 1.00 87.12 193 GLU A C 1
ATOM 1499 O O . GLU A 1 193 ? 21.359 -4.080 -0.976 1.00 87.12 193 GLU A O 1
ATOM 1504 N N . GLU A 1 194 ? 21.197 -4.851 -3.090 1.00 85.31 194 GLU A N 1
ATOM 1505 C CA . GLU A 1 194 ? 21.983 -6.058 -2.842 1.00 85.31 194 GLU A CA 1
ATOM 1506 C C . GLU A 1 194 ? 23.380 -5.711 -2.306 1.00 85.31 194 GLU A C 1
ATOM 1508 O O . GLU A 1 194 ? 24.091 -4.855 -2.827 1.00 85.31 194 GLU A O 1
ATOM 1513 N N . GLY A 1 195 ? 23.794 -6.391 -1.235 1.00 82.50 195 GLY A N 1
ATOM 1514 C CA . GLY A 1 195 ? 25.083 -6.142 -0.581 1.00 82.50 195 GLY A CA 1
ATOM 1515 C C . GLY A 1 195 ? 25.091 -4.968 0.404 1.00 82.50 195 GLY A C 1
ATOM 1516 O O . GLY A 1 195 ? 26.078 -4.797 1.124 1.00 82.50 195 GLY A O 1
ATOM 1517 N N . SER A 1 196 ? 24.000 -4.201 0.512 1.00 85.38 196 SER A N 1
ATOM 1518 C CA . SER A 1 196 ? 23.835 -3.233 1.599 1.00 85.38 196 SER A CA 1
ATOM 1519 C C . SER A 1 196 ? 23.656 -3.937 2.954 1.00 85.38 196 SER A C 1
ATOM 1521 O O . SER A 1 196 ? 23.175 -5.067 3.039 1.00 85.38 196 SER A O 1
ATOM 1523 N N . GLY A 1 197 ? 23.997 -3.257 4.055 1.00 80.94 197 GLY A N 1
ATOM 1524 C CA . GLY A 1 197 ? 23.833 -3.810 5.410 1.00 80.94 197 GLY A CA 1
ATOM 1525 C C . GLY A 1 197 ? 22.375 -4.022 5.845 1.00 80.94 197 GLY A C 1
ATOM 1526 O O . GLY A 1 197 ? 22.131 -4.658 6.868 1.00 80.94 197 GLY A O 1
ATOM 1527 N N . HIS A 1 198 ? 21.417 -3.490 5.083 1.00 81.50 198 HIS A N 1
ATOM 1528 C CA . HIS A 1 198 ? 19.980 -3.641 5.315 1.00 81.50 198 HIS A CA 1
ATOM 152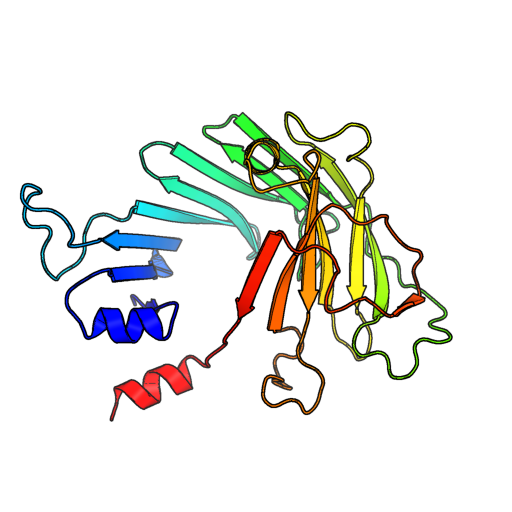9 C C . HIS A 1 198 ? 19.351 -4.733 4.440 1.00 81.50 198 HIS A C 1
ATOM 1531 O O . HIS A 1 198 ? 18.204 -5.109 4.676 1.00 81.50 198 HIS A O 1
ATOM 1537 N N . TYR A 1 199 ? 20.093 -5.258 3.462 1.00 87.56 199 TYR A N 1
ATOM 1538 C CA . TYR A 1 199 ? 19.633 -6.320 2.582 1.00 87.56 199 TYR A CA 1
ATOM 1539 C C . TYR A 1 199 ? 19.698 -7.684 3.269 1.00 87.56 199 TYR A C 1
ATOM 1541 O O . TYR A 1 199 ? 20.718 -8.077 3.842 1.00 87.56 199 TYR A O 1
ATOM 1549 N N . VAL A 1 200 ? 18.603 -8.436 3.180 1.00 87.75 200 VAL A N 1
ATOM 1550 C CA . VAL A 1 200 ? 18.503 -9.803 3.693 1.00 87.75 200 VAL A CA 1
ATOM 1551 C C . VAL A 1 200 ? 18.237 -10.720 2.509 1.00 87.75 200 VAL A C 1
ATOM 1553 O O . VAL A 1 200 ? 17.132 -10.731 1.988 1.00 87.75 200 VAL A O 1
ATOM 1556 N N . ALA A 1 201 ? 19.230 -11.516 2.105 1.00 86.25 201 ALA A N 1
ATOM 1557 C CA . ALA A 1 201 ? 19.137 -12.352 0.902 1.00 86.25 201 ALA A CA 1
ATOM 1558 C C . ALA A 1 201 ? 17.940 -13.323 0.903 1.00 86.25 201 ALA A C 1
ATOM 1560 O O . ALA A 1 201 ? 17.345 -13.558 -0.139 1.00 86.25 201 ALA A O 1
ATOM 1561 N N . ASP A 1 202 ? 17.553 -13.847 2.072 1.00 87.00 202 ASP A N 1
ATOM 1562 C CA . ASP A 1 202 ? 16.387 -14.737 2.208 1.00 87.00 202 ASP A CA 1
ATOM 1563 C C . ASP A 1 202 ? 15.036 -13.990 2.152 1.00 87.00 202 ASP A C 1
ATOM 1565 O O . ASP A 1 202 ? 13.983 -14.624 2.135 1.00 87.00 202 ASP A O 1
ATOM 1569 N N . GLN A 1 203 ? 15.046 -12.655 2.238 1.00 87.25 203 GLN A N 1
ATOM 1570 C CA . GLN A 1 203 ? 13.864 -11.784 2.253 1.00 87.25 203 GLN A CA 1
ATOM 1571 C C . GLN A 1 203 ? 14.167 -10.494 1.471 1.00 87.25 203 GLN A C 1
ATOM 1573 O O . GLN A 1 203 ? 14.242 -9.411 2.060 1.00 87.25 203 GLN A O 1
ATOM 1578 N N . PRO A 1 204 ? 14.398 -10.599 0.152 1.00 87.75 204 PRO A N 1
ATOM 1579 C CA . PRO A 1 204 ? 14.857 -9.470 -0.646 1.00 87.75 204 PRO A CA 1
ATOM 1580 C C . PRO A 1 204 ? 13.779 -8.396 -0.839 1.00 87.75 204 PRO A C 1
ATOM 1582 O O . PRO A 1 204 ? 14.113 -7.272 -1.191 1.00 87.75 204 PRO A O 1
ATOM 1585 N N . ASP A 1 205 ? 12.508 -8.709 -0.589 1.00 90.56 205 ASP A N 1
ATOM 1586 C CA . ASP A 1 205 ? 11.369 -7.803 -0.804 1.00 90.56 205 ASP A CA 1
ATOM 1587 C C . ASP A 1 205 ? 10.957 -7.044 0.472 1.00 90.56 205 ASP A C 1
ATOM 1589 O O . ASP A 1 205 ? 9.838 -6.548 0.594 1.00 90.56 205 ASP A O 1
ATOM 1593 N N . LEU A 1 206 ? 11.856 -6.951 1.457 1.00 91.00 206 LEU A N 1
ATOM 1594 C CA . LEU A 1 206 ? 11.656 -6.105 2.632 1.00 91.00 206 LEU A CA 1
ATOM 1595 C C . LEU A 1 206 ? 11.827 -4.629 2.261 1.00 91.00 206 LEU A C 1
ATOM 1597 O O . LEU A 1 206 ? 12.878 -4.226 1.771 1.00 91.00 206 LEU A O 1
ATOM 1601 N N . ILE A 1 207 ? 10.812 -3.815 2.541 1.00 92.81 207 ILE A N 1
ATOM 1602 C CA . ILE A 1 207 ? 10.816 -2.375 2.258 1.00 92.81 207 ILE A CA 1
ATOM 1603 C C . ILE A 1 207 ? 11.823 -1.684 3.181 1.00 92.81 207 ILE A C 1
ATOM 1605 O O . ILE A 1 207 ? 11.734 -1.821 4.392 1.00 92.81 207 ILE A O 1
ATOM 1609 N N . ALA A 1 208 ? 12.758 -0.898 2.655 1.00 91.62 208 ALA A N 1
ATOM 1610 C CA . ALA A 1 208 ? 13.637 -0.064 3.477 1.00 91.62 208 ALA A CA 1
ATOM 1611 C C . ALA A 1 208 ? 12.919 1.211 3.932 1.00 91.62 208 ALA A C 1
ATOM 1613 O O . ALA A 1 208 ? 12.891 1.539 5.121 1.00 91.62 208 ALA A O 1
ATOM 1614 N N . ASN A 1 209 ? 12.324 1.917 2.968 1.00 91.75 209 ASN A N 1
ATOM 1615 C CA . ASN A 1 209 ? 11.646 3.189 3.172 1.00 91.75 209 ASN A CA 1
ATOM 1616 C C . ASN A 1 209 ? 10.354 3.241 2.362 1.00 91.75 209 ASN A C 1
ATOM 1618 O O . ASN A 1 209 ? 10.283 2.689 1.268 1.00 91.75 209 ASN A O 1
ATOM 1622 N N . ALA A 1 210 ? 9.363 3.959 2.877 1.00 94.00 210 ALA A N 1
ATOM 1623 C CA . ALA A 1 210 ? 8.209 4.380 2.099 1.00 94.00 210 ALA A CA 1
ATOM 1624 C C . ALA A 1 210 ? 8.038 5.894 2.226 1.00 94.00 210 ALA A C 1
ATOM 1626 O O . ALA A 1 210 ? 8.056 6.434 3.335 1.00 94.00 210 ALA A O 1
ATOM 1627 N N . TYR A 1 211 ? 7.880 6.574 1.098 1.00 92.75 211 TYR A N 1
ATOM 1628 C CA . TYR A 1 211 ? 7.651 8.010 1.028 1.00 92.75 211 TYR A CA 1
ATOM 1629 C C . TYR A 1 211 ? 6.207 8.273 0.635 1.00 92.75 211 TYR A C 1
ATOM 1631 O O . TYR A 1 211 ? 5.694 7.653 -0.293 1.00 92.75 211 TYR A O 1
ATOM 1639 N N . LEU A 1 212 ? 5.572 9.201 1.340 1.00 92.00 212 LEU A N 1
ATOM 1640 C CA . LEU A 1 212 ? 4.270 9.733 0.982 1.00 92.00 212 LEU A CA 1
ATOM 1641 C C . LEU A 1 212 ? 4.481 11.023 0.194 1.00 92.00 212 LEU A C 1
ATOM 1643 O O . LEU A 1 212 ? 5.059 11.979 0.722 1.00 92.00 212 LEU A O 1
ATOM 1647 N N . THR A 1 213 ? 4.014 11.061 -1.047 1.00 91.12 213 THR A N 1
ATOM 1648 C CA . THR A 1 213 ? 4.157 12.216 -1.943 1.00 91.12 213 THR A CA 1
ATOM 1649 C C . THR A 1 213 ? 2.812 12.642 -2.513 1.00 91.12 213 THR A C 1
ATOM 1651 O O . THR A 1 213 ? 1.789 11.990 -2.299 1.00 91.12 213 THR A O 1
ATOM 1654 N N . GLY A 1 214 ? 2.808 13.750 -3.258 1.00 88.31 214 GLY A N 1
ATOM 1655 C CA . GLY A 1 214 ? 1.698 14.052 -4.162 1.00 88.31 214 GLY A CA 1
ATOM 1656 C C . GLY A 1 214 ? 1.599 13.000 -5.273 1.00 88.31 214 GLY A C 1
ATOM 1657 O O . GLY A 1 214 ? 2.557 12.242 -5.471 1.00 88.31 214 GLY A O 1
ATOM 1658 N N . PRO A 1 215 ? 0.467 12.952 -5.990 1.00 84.75 215 PRO A N 1
ATOM 1659 C CA . PRO A 1 215 ? 0.259 11.973 -7.036 1.00 84.75 215 PRO A CA 1
ATOM 1660 C C . PRO A 1 215 ? 1.236 12.237 -8.181 1.00 84.75 215 PRO A C 1
ATOM 1662 O O . PRO A 1 215 ? 1.315 13.347 -8.720 1.00 84.75 215 PRO A O 1
ATOM 1665 N N . GLY A 1 216 ? 2.012 11.219 -8.529 1.00 75.50 216 GLY A N 1
ATOM 1666 C CA . GLY A 1 216 ? 2.859 11.223 -9.704 1.00 75.50 216 GLY A CA 1
ATOM 1667 C C . GLY A 1 216 ? 2.016 11.129 -10.970 1.00 75.50 216 GLY A C 1
ATOM 1668 O O . GLY A 1 216 ? 0.908 10.598 -10.985 1.00 75.50 216 GLY A O 1
ATOM 1669 N N . THR A 1 217 ? 2.564 11.617 -12.079 1.00 68.38 217 THR A N 1
ATOM 1670 C CA . THR A 1 217 ? 2.036 11.205 -13.386 1.00 68.38 217 THR A CA 1
ATOM 1671 C C . THR A 1 217 ? 2.523 9.786 -13.654 1.00 68.38 217 THR A C 1
ATOM 1673 O O . THR A 1 217 ? 3.710 9.512 -13.455 1.00 68.38 217 THR A O 1
ATOM 1676 N N . SER A 1 218 ? 1.633 8.880 -14.076 1.00 66.50 218 SER A N 1
ATOM 1677 C CA . SER A 1 218 ? 2.042 7.540 -14.506 1.00 66.50 218 SER A CA 1
ATOM 1678 C C . SER A 1 218 ? 3.039 7.699 -15.653 1.00 66.50 218 SER A C 1
ATOM 1680 O O . SER A 1 218 ? 2.684 8.139 -16.752 1.00 66.50 218 SER A O 1
ATOM 1682 N N . ALA A 1 219 ? 4.306 7.417 -15.383 1.00 70.88 219 ALA A N 1
ATOM 1683 C CA . ALA A 1 219 ? 5.342 7.474 -16.394 1.00 70.88 219 ALA A CA 1
ATOM 1684 C C . ALA A 1 219 ? 5.376 6.144 -17.158 1.00 70.88 219 ALA A C 1
ATOM 1686 O O . ALA A 1 219 ? 4.919 5.113 -16.666 1.00 70.88 219 ALA A O 1
ATOM 1687 N N . GLY A 1 220 ? 5.904 6.177 -18.383 1.00 81.44 220 GLY A N 1
ATOM 1688 C CA . GLY A 1 220 ? 6.034 4.972 -19.200 1.00 81.44 220 GLY A CA 1
ATOM 1689 C C . GLY A 1 220 ? 6.834 3.879 -18.488 1.00 81.44 220 GLY A C 1
ATOM 1690 O O . GLY A 1 220 ? 7.640 4.164 -17.599 1.00 81.44 220 GLY A O 1
ATOM 1691 N N . CYS A 1 221 ? 6.604 2.633 -18.888 1.00 89.62 221 CYS A N 1
ATOM 1692 C CA . CYS A 1 221 ? 7.334 1.499 -18.347 1.00 89.62 221 CYS A CA 1
ATOM 1693 C C . CYS A 1 221 ? 8.778 1.395 -18.877 1.00 89.62 221 CYS A C 1
ATOM 1695 O O . CYS A 1 221 ? 9.192 2.195 -19.717 1.00 89.62 221 CYS A O 1
ATOM 1697 N N . SER A 1 222 ? 9.542 0.406 -18.397 1.00 93.06 222 SER A N 1
ATOM 1698 C CA . SER A 1 222 ? 10.946 0.167 -18.770 1.00 93.06 222 SER A CA 1
ATOM 1699 C C . SER A 1 222 ? 11.866 1.349 -18.454 1.00 93.06 222 SER A C 1
ATOM 1701 O O . SER A 1 222 ? 12.660 1.783 -19.287 1.00 93.06 222 SER A O 1
ATOM 1703 N N . ARG A 1 223 ? 11.758 1.884 -17.236 1.00 93.38 223 ARG A N 1
ATOM 1704 C CA . ARG A 1 223 ? 12.557 3.028 -16.778 1.00 93.38 223 ARG A CA 1
ATOM 1705 C C . ARG A 1 223 ? 13.131 2.802 -15.390 1.00 93.38 223 ARG A C 1
ATOM 1707 O O . ARG A 1 223 ? 12.558 2.065 -14.587 1.00 93.38 223 ARG A O 1
ATOM 1714 N N . GLU A 1 224 ? 14.212 3.512 -15.096 1.00 93.19 224 GLU A N 1
ATOM 1715 C CA . GLU A 1 224 ? 14.685 3.675 -13.726 1.00 93.19 224 GLU A CA 1
ATOM 1716 C C . GLU A 1 224 ? 13.572 4.288 -12.864 1.00 93.19 224 GLU A C 1
ATOM 1718 O O . GLU A 1 224 ? 12.828 5.190 -13.285 1.00 93.19 224 GLU A O 1
ATOM 1723 N N . PHE A 1 225 ? 13.416 3.733 -11.669 1.00 91.69 225 PHE A N 1
ATOM 1724 C CA . PHE A 1 225 ? 12.470 4.223 -10.689 1.00 91.69 225 PHE A CA 1
ATOM 1725 C C . PHE A 1 225 ? 13.170 5.197 -9.745 1.00 91.69 225 PHE A C 1
ATOM 1727 O O . PHE A 1 225 ? 14.224 4.901 -9.192 1.00 91.69 225 PHE A O 1
ATOM 1734 N N . GLU A 1 226 ? 12.577 6.375 -9.573 1.00 85.00 226 GLU A N 1
ATOM 1735 C CA . GLU A 1 226 ? 13.095 7.395 -8.671 1.00 85.00 226 GLU A CA 1
ATOM 1736 C C . GLU A 1 226 ? 12.902 6.945 -7.219 1.00 85.00 226 GLU A C 1
ATOM 1738 O O . GLU A 1 226 ? 11.782 6.906 -6.715 1.00 85.00 226 GLU A O 1
ATOM 1743 N N . GLU A 1 227 ? 13.999 6.603 -6.546 1.00 76.75 227 GLU A N 1
ATOM 1744 C CA . GLU A 1 227 ? 13.946 6.087 -5.175 1.00 76.75 227 GLU A CA 1
ATOM 1745 C C . GLU A 1 227 ? 13.620 7.170 -4.146 1.00 76.75 227 GLU A C 1
ATOM 1747 O O . GLU A 1 227 ? 12.879 6.936 -3.196 1.00 76.75 227 GLU A O 1
ATOM 1752 N N . VAL A 1 228 ? 14.173 8.372 -4.315 1.00 83.12 228 VAL A N 1
ATOM 1753 C CA . VAL A 1 228 ? 13.956 9.485 -3.385 1.00 83.12 228 VAL A CA 1
ATOM 1754 C C . VAL A 1 228 ? 13.208 10.589 -4.119 1.00 83.12 228 VAL A C 1
ATOM 1756 O O . VAL A 1 228 ? 13.844 11.373 -4.822 1.00 83.12 228 VAL A O 1
ATOM 1759 N N . PRO A 1 229 ? 11.877 10.663 -3.964 1.00 82.56 229 PRO A N 1
ATOM 1760 C CA . PRO A 1 229 ? 11.075 11.613 -4.712 1.00 82.56 229 PRO A CA 1
ATOM 1761 C C . PRO A 1 229 ? 11.280 13.053 -4.230 1.00 82.56 229 PRO A C 1
ATOM 1763 O O . PRO A 1 229 ? 11.511 13.323 -3.046 1.00 82.56 229 PRO A O 1
ATOM 1766 N N . PHE A 1 230 ? 11.118 14.006 -5.147 1.00 72.12 230 PHE A N 1
ATOM 1767 C CA . PHE A 1 230 ? 10.988 15.423 -4.805 1.00 72.12 230 PHE A CA 1
ATOM 1768 C C . PHE A 1 230 ? 9.599 15.708 -4.193 1.00 72.12 230 PHE A C 1
ATOM 1770 O O . PHE A 1 230 ? 8.588 15.229 -4.695 1.00 72.12 230 PHE A O 1
ATOM 1777 N N . SER A 1 231 ? 9.534 16.528 -3.135 1.00 80.81 231 SER A N 1
ATOM 1778 C CA . SER A 1 231 ? 8.289 16.925 -2.432 1.00 80.81 231 SER A CA 1
ATOM 1779 C C . SER A 1 231 ? 7.580 15.795 -1.666 1.00 80.81 231 SER A C 1
ATOM 1781 O O . SER A 1 231 ? 6.515 15.309 -2.042 1.00 80.81 231 SER A O 1
ATOM 1783 N N . VAL A 1 232 ? 8.172 15.425 -0.531 1.00 87.19 232 VAL A N 1
ATOM 1784 C CA . VAL A 1 232 ? 7.664 14.410 0.401 1.00 87.19 232 VAL A CA 1
ATOM 1785 C C . VAL A 1 232 ? 6.820 15.053 1.505 1.00 87.19 232 VAL A C 1
ATOM 1787 O O . VAL A 1 232 ? 7.267 16.003 2.149 1.00 87.19 232 VAL A O 1
ATOM 1790 N N . PHE A 1 233 ? 5.635 14.499 1.769 1.00 86.81 233 PHE A N 1
ATOM 1791 C CA . PHE A 1 233 ? 4.791 14.850 2.918 1.00 86.81 233 PHE A CA 1
ATOM 1792 C C . PHE A 1 233 ? 5.129 14.029 4.167 1.00 86.81 233 PHE A C 1
ATOM 1794 O O . PHE A 1 233 ? 4.982 14.517 5.286 1.00 86.81 233 PHE A O 1
ATOM 1801 N N . GLY A 1 234 ? 5.608 12.794 3.992 1.00 86.31 234 GLY A N 1
ATOM 1802 C CA . GLY A 1 234 ? 6.005 11.921 5.095 1.00 86.31 234 GLY A CA 1
ATOM 1803 C C . GLY A 1 234 ? 6.930 10.789 4.660 1.00 86.31 234 GLY A C 1
ATOM 1804 O O . GLY A 1 234 ? 6.955 10.403 3.496 1.00 86.31 234 GLY A O 1
ATOM 1805 N N . GLN A 1 235 ? 7.695 10.245 5.605 1.00 89.38 235 GLN A N 1
ATOM 1806 C CA . GLN A 1 235 ? 8.581 9.105 5.372 1.00 89.38 235 GLN A CA 1
ATOM 1807 C C . GLN A 1 235 ? 8.421 8.081 6.494 1.00 89.38 235 GLN A C 1
ATOM 1809 O O . GLN A 1 235 ? 8.510 8.416 7.676 1.00 89.38 235 GLN A O 1
ATOM 1814 N N . VAL A 1 236 ? 8.274 6.817 6.112 1.00 87.81 236 VAL A N 1
ATOM 1815 C CA . VAL A 1 236 ? 8.320 5.662 7.008 1.00 87.81 236 VAL A CA 1
ATOM 1816 C C . VAL A 1 236 ? 9.641 4.934 6.782 1.00 87.81 236 VAL A C 1
ATOM 1818 O O . VAL A 1 236 ? 9.979 4.593 5.653 1.00 87.81 236 VAL A O 1
ATOM 1821 N N . ASN A 1 237 ? 10.393 4.706 7.860 1.00 86.62 237 ASN A N 1
ATOM 1822 C CA . ASN A 1 237 ? 11.648 3.953 7.834 1.00 86.62 237 ASN A CA 1
ATOM 1823 C C . ASN A 1 237 ? 11.424 2.606 8.519 1.00 86.62 237 ASN A C 1
ATOM 1825 O O . ASN A 1 237 ? 11.047 2.569 9.695 1.00 86.62 237 ASN A O 1
ATOM 1829 N N . TYR A 1 238 ? 11.702 1.510 7.823 1.00 84.75 238 TYR A N 1
ATOM 1830 C CA . TYR A 1 238 ? 11.497 0.172 8.363 1.00 84.75 238 TYR A CA 1
ATOM 1831 C C . TYR A 1 238 ? 12.783 -0.384 8.970 1.00 84.75 238 TYR A C 1
ATOM 1833 O O . TYR A 1 238 ? 13.887 -0.234 8.445 1.00 84.75 238 TYR A O 1
ATOM 1841 N N . LYS A 1 239 ? 12.634 -1.063 10.109 1.00 81.50 239 LYS A N 1
ATOM 1842 C CA . LYS A 1 239 ? 13.709 -1.822 10.750 1.00 81.50 239 LYS A CA 1
ATOM 1843 C C . LYS A 1 239 ? 13.188 -3.200 11.106 1.00 81.50 239 LYS A C 1
ATOM 1845 O O . LYS A 1 239 ? 12.370 -3.347 12.010 1.00 81.50 239 LYS A O 1
ATOM 1850 N N . TYR A 1 240 ? 13.687 -4.206 10.404 1.00 83.06 240 TYR A N 1
ATOM 1851 C CA . TYR A 1 240 ? 13.298 -5.589 10.636 1.00 83.06 240 TYR A CA 1
ATOM 1852 C C . TYR A 1 240 ? 14.241 -6.267 11.615 1.00 83.06 240 TYR A C 1
ATOM 1854 O O . TYR A 1 240 ? 15.452 -6.039 11.622 1.00 83.06 240 TYR A O 1
ATOM 1862 N N . ARG A 1 241 ? 13.675 -7.152 12.430 1.00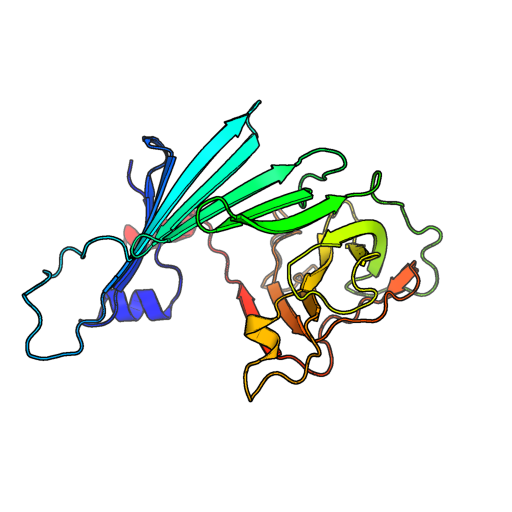 75.44 241 ARG A N 1
ATOM 1863 C CA . ARG A 1 241 ? 14.431 -7.993 13.348 1.00 75.44 241 ARG A CA 1
ATOM 1864 C C . ARG A 1 241 ? 13.859 -9.399 13.329 1.00 75.44 241 ARG A C 1
ATOM 1866 O O . ARG A 1 241 ? 12.653 -9.588 13.462 1.00 75.44 241 ARG A O 1
ATOM 1873 N N . ARG A 1 242 ? 14.730 -10.403 13.193 1.00 76.94 242 ARG A N 1
ATOM 1874 C CA . ARG A 1 242 ? 14.322 -11.806 13.335 1.00 76.94 242 ARG A CA 1
ATOM 1875 C C . ARG A 1 242 ? 13.833 -12.035 14.765 1.00 76.94 242 ARG A C 1
ATOM 1877 O O . ARG A 1 242 ? 14.523 -11.655 15.711 1.00 76.94 242 ARG A O 1
ATOM 1884 N N . LEU A 1 243 ? 12.699 -12.718 14.921 1.00 70.69 243 LEU A N 1
ATOM 1885 C CA . LEU A 1 243 ? 12.156 -13.064 16.239 1.00 70.69 243 LEU A CA 1
ATOM 1886 C C . LEU A 1 243 ? 13.174 -13.839 17.088 1.00 70.69 243 LEU A C 1
ATOM 1888 O O . LEU A 1 243 ? 13.327 -13.558 18.267 1.00 70.69 243 LEU A O 1
ATOM 1892 N N . SER A 1 244 ? 13.925 -14.762 16.486 1.00 74.25 244 SER A N 1
ATOM 1893 C CA . SER A 1 244 ? 15.003 -15.484 17.174 1.00 74.25 244 SER A CA 1
ATOM 1894 C C . SER A 1 244 ? 16.084 -14.549 17.718 1.00 74.25 244 SER A C 1
ATOM 1896 O O . SER A 1 244 ? 16.536 -14.727 18.843 1.00 74.25 244 SER A O 1
ATOM 1898 N N . GLY A 1 245 ? 16.457 -13.526 16.947 1.00 71.25 245 GLY A N 1
ATOM 1899 C CA . GLY A 1 245 ? 17.383 -12.491 17.392 1.00 71.25 245 GLY A CA 1
ATOM 1900 C C . GLY A 1 245 ? 16.795 -11.647 18.519 1.00 71.25 245 GLY A C 1
ATOM 1901 O O . GLY A 1 245 ? 17.516 -11.301 19.444 1.00 71.25 245 GLY A O 1
ATOM 1902 N N . TYR A 1 246 ? 15.495 -11.330 18.468 1.00 68.25 246 TYR A N 1
ATOM 1903 C CA . TYR A 1 246 ? 14.781 -10.680 19.576 1.00 68.25 246 TYR A CA 1
ATOM 1904 C C . TYR A 1 246 ? 14.836 -11.502 20.862 1.00 68.25 246 TYR A C 1
ATOM 1906 O O . TYR A 1 246 ? 15.267 -10.999 21.892 1.00 68.25 246 TYR A O 1
ATOM 1914 N N . LEU A 1 247 ? 14.474 -12.780 20.780 1.00 66.12 247 LEU A N 1
ATOM 1915 C CA . LEU A 1 247 ? 14.425 -13.674 21.932 1.00 66.12 247 LEU A CA 1
ATOM 1916 C C . LEU A 1 247 ? 15.808 -13.957 22.531 1.00 66.12 247 LEU A C 1
ATOM 1918 O O . LEU A 1 247 ? 15.912 -14.070 23.745 1.00 66.12 247 LEU A O 1
ATOM 1922 N N . ALA A 1 248 ? 16.865 -14.053 21.719 1.00 69.56 248 ALA A N 1
ATOM 1923 C CA . ALA A 1 248 ? 18.219 -14.302 22.220 1.00 69.56 248 ALA A CA 1
ATOM 1924 C C . ALA A 1 248 ? 18.720 -13.183 23.151 1.00 69.56 248 ALA A C 1
ATOM 1926 O O . ALA A 1 248 ? 19.296 -13.481 24.190 1.00 69.56 248 ALA A O 1
ATOM 1927 N N . GLU A 1 249 ? 18.429 -11.919 22.832 1.00 68.19 249 GLU A N 1
ATOM 1928 C CA . GLU A 1 249 ? 18.773 -10.774 23.694 1.00 68.19 249 GLU A CA 1
ATOM 1929 C C . GLU A 1 249 ? 17.934 -10.702 24.982 1.00 68.19 249 GLU A C 1
ATOM 1931 O O . GLU A 1 249 ? 18.252 -9.914 25.860 1.00 68.19 249 GLU A O 1
ATOM 1936 N N . GLN A 1 250 ? 16.848 -11.474 25.099 1.00 58.09 250 GLN A N 1
ATOM 1937 C CA . GLN A 1 250 ? 15.996 -11.507 26.298 1.00 58.09 250 GLN A CA 1
ATOM 1938 C C . GLN A 1 250 ? 16.396 -12.614 27.289 1.00 58.09 250 GLN A C 1
ATOM 1940 O O . GLN A 1 250 ? 15.817 -12.705 28.368 1.00 58.09 250 GLN A O 1
ATOM 1945 N N . VAL A 1 251 ? 17.319 -13.502 26.904 1.00 53.56 251 VAL A N 1
ATOM 1946 C CA . VAL A 1 251 ? 17.775 -14.637 27.731 1.00 53.56 251 VAL A CA 1
ATOM 1947 C C . VAL A 1 251 ? 19.139 -14.356 28.386 1.00 53.56 251 VAL A C 1
ATOM 1949 O O . VAL A 1 251 ? 19.576 -15.137 29.231 1.00 53.56 251 VAL A O 1
ATOM 1952 N N . GLU A 1 252 ? 19.790 -13.245 28.032 1.00 45.69 252 GLU A N 1
ATOM 1953 C CA . GLU A 1 252 ? 20.978 -12.702 28.715 1.00 45.69 252 GLU A CA 1
ATOM 1954 C C . GLU A 1 252 ? 20.590 -11.751 29.855 1.00 45.69 252 GLU A C 1
ATOM 1956 O O . GLU A 1 252 ? 21.281 -11.799 30.900 1.00 45.69 252 GLU A O 1
#

Sequence (252 aa):
MKCLLSLSLQSRVAYENDGIDERLTFDWENRRVYFETTTLCREGLADTSEFGGPPEVTYSWTTVEGNVAELTATSNSEERVLQLDHANGTSLFAGYRLLSNGEEQAVLNLAGAPEECVPLEGVEGASHVVSAQQDYSYNAPGAPDGFDALMLEFDTRNEHFRLLRHSFADPVMSGLEHVSSEGGFDWVMVYPEEGSGHYVADQPDLIANAYLTGPGTSAGCSREFEEVPFSVFGQVNYKYRRLSGYLAEQVE

Foldseek 3Di:
DKDWDQADPVLVVCLVPPFWNFTWIDDPVQQKIFTATDGPDDPPDPDPDPPGDHGQKMWGFDDDPRHTQKIWIDGPNKIKIWGFACVLHDPVDTWIWIDIPNHTFKTKAWDHHWDADPDLPPCPPFQAFQGTKTWMAMDGVQADPPNGTDMFTFGCPPNDTETAKDKYFDVVVCPDPLHVANGMKMKGFDFDGPPDPQADPVCRHDTQKIFIAHDDDPDDHSDRDDRDDDGTPDMDGDDDDDVVRVVVVVVD

Nearest PDB structures (foldseek):
  8uy4-assembly1_A  TM=3.067E-01  e=6.711E-02  Acinetobacter baumannii AB307-0294
  8uxt-assembly1_A  TM=2.830E-01  e=3.899E-02  Acinetobacter baumannii AB307-0294
  5cbj-assembly1_A  TM=3.694E-01  e=1.329E+00  Mycobacterium tuberculosis H37Rv
  5cjm-assembly1_A  TM=3.281E-01  e=1.192E+00  Mycobacterium tuberculosis H37Rv
  3c5o-assembly1_A  TM=1.994E-01  e=7.152E+00  Rhodopseudomonas palustris CGA009

Radius of gyration: 20.54 Å; Cα contacts (8 Å, |Δi|>4): 516; chains: 1; bounding box: 46×44×62 Å

pLDDT: mean 80.62, std 17.92, range [26.98, 97.5]

Mean predicted aligned error: 9.89 Å